Protein AF-A0A1X0P2R1-F1 (afdb_monomer_lite)

Structure (mmCIF, N/CA/C/O backbone):
data_AF-A0A1X0P2R1-F1
#
_entry.id   AF-A0A1X0P2R1-F1
#
loop_
_atom_site.group_PDB
_atom_site.id
_atom_site.type_symbol
_atom_site.label_atom_id
_atom_site.label_alt_id
_atom_site.label_comp_id
_atom_site.label_asym_id
_atom_site.label_entity_id
_atom_site.label_seq_id
_atom_site.pdbx_PDB_ins_code
_atom_site.Cartn_x
_atom_site.Cartn_y
_atom_site.Cartn_z
_atom_site.occupancy
_atom_site.B_iso_or_equiv
_atom_site.auth_seq_id
_atom_site.auth_comp_id
_atom_site.auth_asym_id
_atom_site.auth_atom_id
_atom_site.pdbx_PDB_model_num
ATOM 1 N N . MET A 1 1 ? -18.662 2.239 44.269 1.00 63.72 1 MET A N 1
ATOM 2 C CA . MET A 1 1 ? -18.697 2.186 42.790 1.00 63.72 1 MET A CA 1
ATOM 3 C C . MET A 1 1 ? -17.447 1.465 42.319 1.00 63.72 1 MET A C 1
ATOM 5 O O . MET A 1 1 ? -16.405 1.726 42.904 1.00 63.72 1 MET A O 1
ATOM 9 N N . SER A 1 2 ? -17.518 0.558 41.342 1.00 86.56 2 SER A N 1
ATOM 10 C CA . SER A 1 2 ? -16.300 -0.097 40.834 1.00 86.56 2 SER A CA 1
ATOM 11 C C . SER A 1 2 ? -15.618 0.774 39.772 1.00 86.56 2 SER A C 1
ATOM 13 O O . SER A 1 2 ? -16.285 1.281 38.868 1.00 86.56 2 SER A O 1
ATOM 15 N N . ASP A 1 3 ? -14.293 0.916 39.840 1.00 89.94 3 ASP A N 1
ATOM 16 C CA . ASP A 1 3 ? -13.511 1.697 38.862 1.00 89.94 3 ASP A CA 1
ATOM 17 C C . ASP A 1 3 ? -13.727 1.211 37.420 1.00 89.94 3 ASP A C 1
ATOM 19 O O . ASP A 1 3 ? -13.714 1.986 36.462 1.00 89.94 3 ASP A O 1
ATOM 23 N N . VAL A 1 4 ? -14.008 -0.085 37.266 1.00 92.25 4 VAL A N 1
ATOM 24 C CA . VAL A 1 4 ? -14.300 -0.725 35.981 1.00 92.25 4 VAL A CA 1
ATOM 25 C C . VAL A 1 4 ? -15.620 -0.221 35.381 1.00 92.25 4 VAL A C 1
ATOM 27 O O . VAL A 1 4 ? -15.675 0.053 34.179 1.00 92.25 4 VAL A O 1
ATOM 30 N N . GLN A 1 5 ? -16.673 -0.052 36.191 1.00 95.00 5 GLN A N 1
ATOM 31 C CA . GLN A 1 5 ? -17.955 0.501 35.728 1.00 95.00 5 GLN A CA 1
ATOM 32 C C . GLN A 1 5 ? -17.809 1.966 35.314 1.00 95.00 5 GLN A C 1
ATOM 34 O O . GLN A 1 5 ? -18.282 2.339 34.240 1.00 95.00 5 GLN A O 1
ATOM 39 N N . LEU A 1 6 ? -17.073 2.765 36.093 1.00 93.88 6 LEU A N 1
ATOM 40 C CA . LEU A 1 6 ? -16.811 4.168 35.766 1.00 93.88 6 LEU A CA 1
ATOM 41 C C . LEU A 1 6 ? -16.019 4.310 34.455 1.00 93.88 6 LEU A C 1
ATOM 43 O O . LEU A 1 6 ? -16.354 5.139 33.609 1.00 93.88 6 LEU A O 1
ATOM 47 N N . LEU A 1 7 ? -15.001 3.472 34.237 1.00 93.38 7 LEU A N 1
ATOM 48 C CA . LEU A 1 7 ? -14.242 3.444 32.981 1.00 93.38 7 LEU A CA 1
ATOM 49 C C . LEU A 1 7 ? -15.123 3.080 31.780 1.00 93.38 7 LEU A C 1
ATOM 51 O O . LEU A 1 7 ? -14.986 3.684 30.711 1.00 93.38 7 LEU A O 1
ATOM 55 N N . ARG A 1 8 ? -16.031 2.111 31.941 1.00 95.75 8 ARG A N 1
ATOM 56 C CA . ARG A 1 8 ? -16.977 1.716 30.888 1.00 95.75 8 ARG A CA 1
ATOM 57 C C . ARG A 1 8 ? -17.965 2.841 30.578 1.00 95.75 8 ARG A C 1
ATOM 59 O O . ARG A 1 8 ? -18.134 3.170 29.404 1.00 95.75 8 ARG A O 1
ATOM 66 N N . ALA A 1 9 ? -18.541 3.461 31.608 1.00 95.94 9 ALA A N 1
ATOM 67 C CA . ALA A 1 9 ? -19.430 4.613 31.476 1.00 95.94 9 ALA A CA 1
ATOM 68 C C . ALA A 1 9 ? -18.726 5.780 30.770 1.00 95.94 9 ALA A C 1
ATOM 70 O O . ALA A 1 9 ? -19.250 6.320 29.801 1.00 95.94 9 ALA A O 1
ATOM 71 N N . ARG A 1 10 ? -17.476 6.085 31.144 1.00 95.19 10 ARG A N 1
ATOM 72 C CA . ARG A 1 10 ? -16.669 7.141 30.512 1.00 95.19 10 ARG A CA 1
ATOM 73 C C . ARG A 1 10 ? -16.408 6.892 29.025 1.00 95.19 10 ARG A C 1
ATOM 75 O O . ARG A 1 10 ? -16.411 7.835 28.236 1.00 95.19 10 ARG A O 1
ATOM 82 N N . ARG A 1 11 ? -16.152 5.640 28.627 1.00 95.12 11 ARG A N 1
ATOM 83 C CA . ARG A 1 11 ? -15.975 5.280 27.207 1.00 95.12 11 ARG A CA 1
ATOM 84 C C . ARG A 1 11 ? -17.270 5.468 26.422 1.00 95.12 11 ARG A C 1
ATOM 86 O O . ARG A 1 11 ? -17.221 6.058 25.349 1.00 95.12 11 ARG A O 1
ATOM 93 N N . ARG A 1 12 ? -18.398 5.008 26.975 1.00 96.69 12 ARG A N 1
ATOM 94 C CA . ARG A 1 12 ? -19.728 5.151 26.362 1.00 96.69 12 ARG A CA 1
ATOM 95 C C . ARG A 1 12 ? -20.128 6.621 26.228 1.00 96.69 12 ARG A C 1
ATOM 97 O O . ARG A 1 12 ? -20.480 7.050 25.141 1.00 96.69 12 ARG A O 1
ATOM 104 N N . TYR A 1 13 ? -19.929 7.406 27.283 1.00 96.25 13 TYR A N 1
ATOM 105 C CA . TYR A 1 13 ? -20.188 8.845 27.297 1.00 96.25 13 TYR A CA 1
ATOM 106 C C . TYR A 1 13 ? -19.425 9.590 26.192 1.00 96.25 13 TYR A C 1
ATOM 108 O O . TYR A 1 13 ? -19.997 10.384 25.457 1.00 96.25 13 TYR A O 1
ATOM 116 N N . ARG A 1 14 ? -18.134 9.280 25.997 1.00 95.06 14 ARG A N 1
ATOM 117 C CA . ARG A 1 14 ? -17.338 9.871 24.906 1.00 95.06 14 ARG A CA 1
ATOM 118 C C . ARG A 1 14 ? -17.802 9.461 23.510 1.00 95.06 14 ARG A C 1
ATOM 120 O O . ARG A 1 14 ? -17.578 10.226 22.580 1.00 95.06 14 ARG A O 1
ATOM 127 N N . ALA A 1 15 ? -18.353 8.260 23.349 1.00 95.50 15 ALA A N 1
ATOM 128 C CA . ALA A 1 15 ? -18.896 7.822 22.068 1.00 95.50 15 ALA A CA 1
ATOM 129 C C . ALA A 1 15 ? -20.164 8.618 21.728 1.00 95.50 15 ALA A C 1
ATOM 131 O O . ALA A 1 15 ? -20.216 9.212 20.658 1.00 95.50 15 ALA A O 1
ATOM 132 N N . LEU A 1 16 ? -21.090 8.738 22.685 1.00 96.81 16 LEU A N 1
ATOM 133 C CA . LEU A 1 16 ? -22.318 9.525 22.529 1.00 96.81 16 LEU A CA 1
ATOM 134 C C . LEU A 1 16 ? -22.040 11.010 22.276 1.00 96.81 16 LEU A C 1
ATOM 136 O O . LEU A 1 16 ? -22.702 11.618 21.451 1.00 96.81 16 LEU A O 1
ATOM 140 N N . LEU A 1 17 ? -21.028 11.598 22.928 1.00 95.69 17 LEU A N 1
ATOM 141 C CA . LEU A 1 17 ? -20.642 12.988 22.650 1.00 95.69 17 LEU A CA 1
ATOM 142 C C . LEU A 1 17 ? -20.169 13.196 21.204 1.00 95.69 17 LEU A C 1
ATOM 144 O O . LEU A 1 17 ? -20.419 14.246 20.627 1.00 95.69 17 LEU A O 1
ATOM 148 N N . ARG A 1 18 ? -19.469 12.218 20.612 1.00 94.88 18 ARG A N 1
ATOM 149 C CA . ARG A 1 18 ? -19.053 12.313 19.203 1.00 94.88 18 ARG A CA 1
ATOM 150 C C . ARG A 1 18 ? -20.248 12.195 18.274 1.00 94.88 18 ARG A C 1
ATOM 152 O O . ARG A 1 18 ? -20.351 12.979 17.346 1.00 94.88 18 ARG A O 1
ATOM 159 N N . GLU A 1 19 ? -21.139 11.255 18.559 1.00 96.06 19 GLU A N 1
ATOM 160 C CA . GLU A 1 19 ? -22.374 11.066 17.802 1.00 96.06 19 GLU A CA 1
ATOM 161 C C . GLU A 1 19 ? -23.265 12.314 17.856 1.00 96.06 19 GLU A C 1
ATOM 163 O O . GLU A 1 19 ? -23.718 12.785 16.818 1.00 96.06 19 GLU A O 1
ATOM 168 N N . ALA A 1 20 ? -23.424 12.917 19.037 1.00 95.44 20 ALA A N 1
ATOM 169 C CA . ALA A 1 20 ? -24.143 14.176 19.207 1.00 95.44 20 ALA A CA 1
ATOM 170 C C . ALA A 1 20 ? -23.524 15.312 18.372 1.00 95.44 20 ALA A C 1
ATOM 172 O O . ALA A 1 20 ? -24.248 16.009 17.665 1.00 95.44 20 ALA A O 1
ATOM 173 N N . ASN A 1 21 ? -22.193 15.458 18.389 1.00 94.44 21 ASN A N 1
ATOM 174 C CA . ASN A 1 21 ? -21.502 16.462 17.573 1.00 94.44 21 ASN A CA 1
ATOM 175 C C . ASN A 1 21 ? -21.665 16.194 16.063 1.00 94.44 21 ASN A C 1
ATOM 177 O O . ASN A 1 21 ? -21.895 17.123 15.296 1.00 94.44 21 ASN A O 1
ATOM 181 N N . GLU A 1 22 ? -21.574 14.935 15.622 1.00 94.81 22 GLU A N 1
ATOM 182 C CA . GLU A 1 22 ? -21.775 14.560 14.214 1.00 94.81 22 GLU A CA 1
ATOM 183 C C . GLU A 1 22 ? -23.211 14.837 13.738 1.00 94.81 22 GLU A C 1
ATOM 185 O O . GLU A 1 22 ? -23.422 15.216 12.583 1.00 94.81 22 GLU A O 1
ATOM 190 N N . LEU A 1 23 ? -24.204 14.650 14.612 1.00 95.50 23 LEU A N 1
ATOM 191 C CA . LEU A 1 23 ? -25.600 14.994 14.338 1.00 95.50 23 LEU A CA 1
ATOM 192 C C . LEU A 1 23 ? -25.792 16.511 14.260 1.00 95.50 23 LEU A C 1
ATOM 194 O O . LEU A 1 23 ? -26.424 16.992 13.316 1.00 95.50 23 LEU A O 1
ATOM 198 N N . GLU A 1 24 ? -25.187 17.263 15.182 1.00 95.44 24 GLU A N 1
ATOM 199 C CA . GLU A 1 24 ? -25.228 18.727 15.192 1.00 95.44 24 GLU A CA 1
ATOM 200 C C . GLU A 1 24 ? -24.615 19.323 13.914 1.00 95.44 24 GLU A C 1
ATOM 202 O O . GLU A 1 24 ? -25.231 20.185 13.284 1.00 95.44 24 GLU A O 1
ATOM 207 N N . GLU A 1 25 ? -23.472 18.804 13.451 1.00 93.88 25 GLU A N 1
ATOM 208 C CA . GLU A 1 25 ? -22.854 19.202 12.173 1.00 93.88 25 GLU A CA 1
ATOM 209 C C . GLU A 1 25 ? -23.768 18.948 10.962 1.00 93.88 25 GLU A C 1
ATOM 211 O O . GLU A 1 25 ? -23.702 19.663 9.958 1.00 93.88 25 GLU A O 1
ATOM 216 N N . ARG A 1 26 ? -24.654 17.950 11.050 1.00 95.88 26 ARG A N 1
ATOM 217 C CA . ARG A 1 26 ? -25.663 17.641 10.022 1.00 95.88 26 ARG A CA 1
ATOM 218 C C . ARG A 1 26 ? -26.962 18.429 10.195 1.00 95.88 26 ARG A C 1
ATOM 220 O O . ARG A 1 26 ? -27.875 18.258 9.386 1.00 95.88 26 ARG A O 1
ATOM 227 N N . GLY A 1 27 ? -27.074 19.261 11.232 1.00 95.56 27 GLY A N 1
ATOM 228 C CA . GLY A 1 27 ? -28.311 19.956 11.593 1.00 95.56 27 GLY A CA 1
ATOM 229 C C . GLY A 1 27 ? -29.426 19.009 12.047 1.00 95.56 27 GLY A C 1
ATOM 230 O O . GLY A 1 27 ? -30.604 19.357 11.964 1.00 95.56 27 GLY A O 1
ATOM 231 N N . GLN A 1 28 ? -29.069 17.800 12.477 1.00 96.50 28 GLN A N 1
ATOM 232 C CA . GLN A 1 28 ? -29.988 16.810 13.021 1.00 96.50 28 GLN A CA 1
ATOM 233 C C . GLN A 1 28 ? -29.846 16.769 14.539 1.00 96.50 28 GLN A C 1
ATOM 235 O O . GLN A 1 28 ? -28.785 17.038 15.094 1.00 96.50 28 GLN A O 1
ATOM 240 N N . LYS A 1 29 ? -30.933 16.423 15.222 1.00 94.81 29 LYS A N 1
ATOM 241 C CA . LYS A 1 29 ? -30.928 16.215 16.664 1.00 94.81 29 LYS A CA 1
ATOM 242 C C . LYS A 1 29 ? -31.611 14.892 16.962 1.00 94.81 29 LYS A C 1
ATOM 244 O O . LYS A 1 29 ? -32.719 14.664 16.482 1.00 94.81 29 LYS A O 1
ATOM 249 N N . ASP A 1 30 ? -30.940 14.039 17.725 1.00 96.44 30 ASP A N 1
ATOM 250 C CA . ASP A 1 30 ? -31.481 12.762 18.176 1.00 96.44 30 ASP A CA 1
ATOM 251 C C . ASP A 1 30 ? -31.732 12.826 19.685 1.00 96.44 30 ASP A C 1
ATOM 253 O O . ASP A 1 30 ? -30.804 12.898 20.492 1.00 96.44 30 ASP A O 1
ATOM 257 N N . GLU A 1 31 ? -33.009 12.811 20.064 1.00 96.25 31 GLU A N 1
ATOM 258 C CA . GLU A 1 31 ? -33.431 12.857 21.466 1.00 96.25 31 GLU A CA 1
ATOM 259 C C . GLU A 1 31 ? -32.960 11.629 22.256 1.00 96.25 31 GLU A C 1
ATOM 261 O O . GLU A 1 31 ? -32.781 11.707 23.471 1.00 96.25 31 GLU A O 1
ATOM 266 N N . THR A 1 32 ? -32.724 10.495 21.591 1.00 96.75 32 THR A N 1
ATOM 267 C CA . THR A 1 32 ? -32.287 9.270 22.272 1.00 96.75 32 THR A CA 1
ATOM 268 C C . THR A 1 32 ? -30.856 9.388 22.794 1.00 96.75 32 THR A C 1
ATOM 270 O O . THR A 1 32 ? -30.577 8.974 23.923 1.00 96.75 32 THR A O 1
ATOM 273 N N . VAL A 1 33 ? -29.974 10.026 22.019 1.00 96.88 33 VAL A N 1
ATOM 274 C CA . VAL A 1 33 ? -28.580 10.304 22.396 1.00 96.88 33 VAL A CA 1
ATOM 275 C C . VAL A 1 33 ? -28.534 11.276 23.574 1.00 96.88 33 VAL A C 1
ATOM 277 O O . VAL A 1 33 ? -27.804 11.041 24.542 1.00 96.88 33 VAL A O 1
ATOM 280 N N . ASP A 1 34 ? -29.361 12.323 23.535 1.00 96.38 34 ASP A N 1
ATOM 281 C CA . ASP A 1 34 ? -29.465 13.314 24.610 1.00 96.38 34 ASP A CA 1
ATOM 282 C C . ASP A 1 34 ? -29.949 12.688 25.928 1.00 96.38 34 ASP A C 1
ATOM 284 O O . ASP A 1 34 ? -29.334 12.901 26.978 1.00 96.38 34 ASP A O 1
ATOM 288 N N . LEU A 1 35 ? -31.003 11.864 25.879 1.00 97.69 35 LEU A N 1
ATOM 289 C CA . LEU A 1 35 ? -31.526 11.162 27.057 1.00 97.69 35 LEU A CA 1
ATOM 290 C C . LEU A 1 35 ? -30.501 10.186 27.644 1.00 97.69 35 LEU A C 1
ATOM 292 O O . LEU A 1 35 ? -30.402 10.033 28.865 1.00 97.69 35 LEU A O 1
ATOM 296 N N . GLU A 1 36 ? -29.726 9.509 26.797 1.00 97.25 36 GLU A N 1
ATOM 297 C CA . GLU A 1 36 ? -28.701 8.580 27.264 1.00 97.25 36 GLU A CA 1
ATOM 298 C C . GLU A 1 36 ? -27.508 9.307 27.906 1.00 97.25 36 GLU A C 1
ATOM 300 O O . GLU A 1 36 ? -26.995 8.856 28.939 1.00 97.25 36 GLU A O 1
ATOM 305 N N . LEU A 1 37 ? -27.101 10.451 27.348 1.00 97.06 37 LEU A N 1
ATOM 306 C CA . LEU A 1 37 ? -26.100 11.333 27.952 1.00 97.06 37 LEU A CA 1
ATOM 307 C C . LEU A 1 37 ? -26.564 11.839 29.321 1.00 97.06 37 LEU A C 1
ATOM 309 O O . LEU A 1 37 ? -25.806 11.735 30.288 1.00 97.06 37 LEU A O 1
ATOM 313 N N . GLU A 1 38 ? -27.805 12.317 29.428 1.00 97.25 38 GLU A N 1
ATOM 314 C CA . GLU A 1 38 ? -28.380 12.783 30.695 1.00 97.25 38 GLU A CA 1
ATOM 315 C C . GLU A 1 38 ? -28.437 11.655 31.733 1.00 97.25 38 GLU A C 1
ATOM 317 O O . GLU A 1 38 ? -27.998 11.827 32.873 1.00 97.25 38 GLU A O 1
ATOM 322 N N . LYS A 1 39 ? -28.872 10.457 31.327 1.00 97.69 39 LYS A N 1
ATOM 323 C CA . LYS A 1 39 ? -28.885 9.276 32.197 1.00 97.69 39 LYS A CA 1
ATOM 324 C C . LYS A 1 39 ? -27.492 8.950 32.741 1.00 97.69 39 LYS A C 1
ATOM 326 O O . LYS A 1 39 ? -27.352 8.672 33.934 1.00 97.69 39 LYS A O 1
ATOM 331 N N . LEU A 1 40 ? -26.463 8.990 31.891 1.00 96.62 40 LEU A N 1
ATOM 332 C CA . LEU A 1 40 ? -25.079 8.750 32.308 1.00 96.62 40 LEU A CA 1
ATOM 333 C C . LEU A 1 40 ? -24.549 9.851 33.234 1.00 96.62 40 LEU A C 1
ATOM 335 O O . LEU A 1 40 ? -23.785 9.541 34.145 1.00 96.62 40 LEU A O 1
ATOM 339 N N . GLU A 1 41 ? -24.950 11.107 33.043 1.00 96.19 41 GLU A N 1
ATOM 340 C CA . GLU A 1 41 ? -24.584 12.216 33.935 1.00 96.19 41 GLU A CA 1
ATOM 341 C C . GLU A 1 41 ? -25.257 12.102 35.310 1.00 96.19 41 GLU A C 1
ATOM 343 O O . GLU A 1 41 ? -24.622 12.391 36.327 1.00 96.19 41 GLU A O 1
ATOM 348 N N . CYS A 1 42 ? -26.510 11.639 35.363 1.00 96.69 42 CYS A N 1
ATOM 349 C CA . CYS A 1 42 ? -27.209 11.354 36.616 1.00 96.69 42 CYS A CA 1
ATOM 350 C C . CYS A 1 42 ? -26.579 10.177 37.372 1.00 96.69 42 CYS A C 1
ATOM 352 O O . CYS A 1 42 ? -26.419 10.244 38.591 1.00 96.69 42 CYS A O 1
ATOM 354 N N . GLU A 1 43 ? -26.218 9.103 36.663 1.00 96.50 43 GLU A N 1
ATOM 355 C CA . GLU A 1 43 ? -25.615 7.911 37.272 1.00 96.50 43 GLU A CA 1
ATOM 356 C C . GLU A 1 43 ? -24.144 8.147 37.665 1.00 96.50 43 GLU A C 1
ATOM 358 O O . GLU A 1 43 ? -23.680 7.624 38.680 1.00 96.50 43 GLU A O 1
ATOM 363 N N . TYR A 1 44 ? -23.413 8.973 36.907 1.00 95.69 44 TYR A N 1
ATOM 364 C CA . TYR A 1 44 ? -21.995 9.277 37.123 1.00 95.69 44 TYR A CA 1
ATOM 365 C C . TYR A 1 44 ? -21.731 10.797 37.072 1.00 95.69 44 TYR A C 1
ATOM 367 O O . TYR A 1 44 ? -21.236 11.305 36.061 1.00 95.69 44 TYR A O 1
ATOM 375 N N . PRO A 1 45 ? -21.940 11.536 38.181 1.00 92.88 45 PRO A N 1
ATOM 376 C CA . PRO A 1 45 ? -21.809 13.000 38.215 1.00 92.88 45 PRO A CA 1
ATOM 377 C C . PRO A 1 45 ? -20.435 13.533 37.782 1.00 92.88 45 PRO A C 1
ATOM 379 O O . PRO A 1 45 ? -20.333 14.618 37.215 1.00 92.88 45 PRO A O 1
ATOM 382 N N . VAL A 1 46 ? -19.375 12.741 37.985 1.00 93.38 46 VAL A N 1
ATOM 383 C CA . VAL A 1 46 ? -17.990 13.057 37.584 1.00 93.38 46 VAL A CA 1
ATOM 384 C C . VAL A 1 46 ? -17.849 13.230 36.061 1.00 93.38 46 VAL A C 1
ATOM 386 O O . VAL A 1 46 ? -16.921 13.879 35.588 1.00 93.38 46 VAL A O 1
ATOM 389 N N . LEU A 1 47 ? -18.765 12.672 35.259 1.00 91.75 47 LEU A N 1
ATOM 390 C CA . LEU A 1 47 ? -18.734 12.821 33.800 1.00 91.75 47 LEU A CA 1
ATOM 391 C C . LEU A 1 47 ? -19.120 14.233 33.340 1.00 91.75 47 LEU A C 1
ATOM 393 O O . LEU A 1 47 ? -18.664 14.661 32.281 1.00 91.75 47 LEU A O 1
ATOM 397 N N . LYS A 1 48 ? -19.881 14.979 34.149 1.00 89.56 48 LYS A N 1
ATOM 398 C CA . LYS A 1 48 ? -20.370 16.324 33.809 1.00 89.56 48 LYS A CA 1
ATOM 399 C C . LYS A 1 48 ? -19.237 17.343 33.649 1.00 89.56 48 LYS A C 1
ATOM 401 O O . LYS A 1 48 ? -19.332 18.252 32.832 1.00 89.56 48 LYS A O 1
ATOM 406 N N . GLU A 1 49 ? -18.125 17.142 34.359 1.00 84.69 49 GLU A N 1
ATOM 407 C CA . GLU A 1 49 ? -16.912 17.966 34.245 1.00 84.69 49 GLU A CA 1
ATOM 408 C C . GLU A 1 49 ? -16.241 17.847 32.865 1.00 84.69 49 GLU A C 1
ATOM 410 O O . GLU A 1 49 ? -15.542 18.758 32.428 1.00 84.69 49 GLU A O 1
ATOM 415 N N . ILE A 1 50 ? -16.472 16.741 32.147 1.00 78.88 50 ILE A N 1
ATOM 416 C CA . ILE A 1 50 ? -15.871 16.474 30.831 1.00 78.88 50 ILE A CA 1
ATOM 417 C C . ILE A 1 50 ? -16.604 17.238 29.716 1.00 78.88 50 ILE A C 1
ATOM 419 O O . ILE A 1 50 ? -16.012 17.493 28.672 1.00 78.88 50 ILE A O 1
ATOM 423 N N . ARG A 1 51 ? -17.867 17.629 29.938 1.00 73.62 51 ARG A N 1
ATOM 424 C CA . ARG A 1 51 ? -18.704 18.369 28.976 1.00 73.62 51 ARG A CA 1
ATOM 425 C C . ARG A 1 51 ? -18.342 19.854 28.864 1.00 73.62 51 ARG A C 1
ATOM 427 O O . ARG A 1 51 ? -18.917 20.564 28.046 1.00 73.62 51 ARG A O 1
ATOM 434 N N . GLY A 1 52 ? -17.410 20.338 29.689 1.00 68.00 52 GLY A N 1
ATOM 435 C CA . GLY A 1 52 ? -16.918 21.709 29.595 1.00 68.00 52 GLY A CA 1
ATOM 436 C C . GLY A 1 52 ? -16.364 22.011 28.197 1.00 68.00 52 GLY A C 1
ATOM 437 O O . GLY A 1 52 ? -15.888 21.090 27.526 1.00 68.00 52 GLY A O 1
ATOM 438 N N . PRO A 1 53 ? -16.411 23.282 27.747 1.00 53.34 53 PRO A N 1
ATOM 439 C CA . PRO A 1 53 ? -15.848 23.670 26.463 1.00 53.34 53 PRO A CA 1
ATOM 440 C C . PRO A 1 53 ? -14.416 23.159 26.426 1.00 53.34 53 PRO A C 1
ATOM 442 O O . PRO A 1 53 ? -13.608 23.508 27.293 1.00 53.34 53 PRO A O 1
ATOM 445 N N . VAL A 1 54 ? -14.132 22.282 25.463 1.00 50.78 54 VAL A N 1
ATOM 446 C CA . VAL A 1 54 ? -12.786 21.798 25.189 1.00 50.78 54 VAL A CA 1
ATOM 447 C C . VAL A 1 54 ? -12.002 23.027 24.749 1.00 50.78 54 VAL A C 1
ATOM 449 O O . VAL A 1 54 ? -11.904 23.331 23.567 1.00 50.78 54 VAL A O 1
ATOM 452 N N . LYS A 1 55 ? -11.473 23.788 25.716 1.00 43.06 55 LYS A N 1
ATOM 453 C CA . LYS A 1 55 ? -10.321 24.639 25.467 1.00 43.06 55 LYS A CA 1
ATOM 454 C C . LYS A 1 55 ? -9.320 23.695 24.837 1.00 43.06 55 LYS A C 1
ATOM 456 O O . LYS A 1 55 ? -8.966 22.696 25.463 1.00 43.06 55 LYS A O 1
ATOM 461 N N . GLU A 1 56 ? -8.959 23.967 23.591 1.00 43.19 56 GLU A N 1
ATOM 462 C CA . GLU A 1 56 ? -7.869 23.313 22.889 1.00 43.19 56 GLU A CA 1
ATOM 463 C C . GLU A 1 56 ? -6.629 23.370 23.782 1.00 43.19 56 GLU A C 1
ATOM 465 O O . GLU A 1 56 ? -5.837 24.311 23.752 1.00 43.19 56 GLU A O 1
ATOM 470 N N . ILE A 1 57 ? -6.456 22.358 24.627 1.00 44.41 57 ILE A N 1
ATOM 471 C CA . ILE A 1 57 ? -5.179 22.081 25.251 1.00 44.41 57 ILE A CA 1
ATOM 472 C C . ILE A 1 57 ? -4.403 21.389 24.145 1.00 44.41 57 ILE A C 1
ATOM 474 O O . ILE A 1 57 ? -4.399 20.164 24.009 1.00 44.41 57 ILE A O 1
ATOM 478 N N . SER A 1 58 ? -3.812 22.243 23.307 1.00 42.59 58 SER A N 1
ATOM 479 C CA . SER A 1 58 ? -2.510 22.026 22.701 1.00 42.59 58 SER A CA 1
ATOM 480 C C . SER A 1 58 ? -1.743 20.996 23.524 1.00 42.59 58 SER A C 1
ATOM 482 O O . SER A 1 58 ? -1.470 21.190 24.710 1.00 42.59 58 SER A O 1
ATOM 484 N N . SER A 1 59 ? -1.476 19.865 22.882 1.00 43.59 59 SER A N 1
ATOM 485 C CA . SER A 1 59 ? -0.596 18.814 23.358 1.00 43.59 59 SER A CA 1
ATOM 486 C C . SER A 1 59 ? 0.744 19.418 23.786 1.00 43.59 59 SER A C 1
ATOM 488 O O . SER A 1 59 ? 1.667 19.535 22.982 1.00 43.59 59 SER A O 1
ATOM 490 N N . MET A 1 60 ? 0.875 19.745 25.068 1.00 41.38 60 MET A N 1
ATOM 491 C CA . MET A 1 60 ? 2.159 19.978 25.706 1.00 41.38 60 MET A CA 1
ATOM 492 C C . MET A 1 60 ? 2.261 19.012 26.875 1.00 41.38 60 MET A C 1
ATOM 494 O O . MET A 1 60 ? 1.566 19.125 27.884 1.00 41.38 60 MET A O 1
ATOM 498 N N . GLY A 1 61 ? 3.089 17.987 26.673 1.00 49.59 61 GLY A N 1
ATOM 499 C CA . GLY A 1 61 ? 3.466 17.063 27.724 1.00 49.59 61 GLY A CA 1
ATOM 500 C C . GLY A 1 61 ? 4.055 17.824 28.905 1.00 49.59 61 GLY A C 1
ATOM 501 O O . GLY A 1 61 ? 4.758 18.818 28.737 1.00 49.59 61 GLY A O 1
ATOM 502 N N . SER A 1 62 ? 3.789 17.340 30.109 1.00 40.16 62 SER A N 1
ATOM 503 C CA . SER A 1 62 ? 4.553 17.768 31.268 1.00 40.16 62 SER A CA 1
ATOM 504 C C . SER A 1 62 ? 4.574 16.657 32.301 1.00 40.16 62 SER A C 1
ATOM 506 O O . SER A 1 62 ? 3.575 16.332 32.941 1.00 40.16 62 SER A O 1
ATOM 508 N N . ASN A 1 63 ? 5.751 16.051 32.407 1.00 43.91 63 ASN A N 1
ATOM 509 C CA . ASN A 1 63 ? 6.182 15.348 33.596 1.00 43.91 63 ASN A CA 1
ATOM 510 C C . ASN A 1 63 ? 6.397 16.387 34.706 1.00 43.91 63 ASN A C 1
ATOM 512 O O . ASN A 1 63 ? 7.025 17.410 34.463 1.00 43.91 63 ASN A O 1
ATOM 516 N N . ASN A 1 64 ? 5.912 16.067 35.908 1.00 43.38 64 ASN A N 1
ATOM 517 C CA . ASN A 1 64 ? 6.424 16.462 37.224 1.00 43.38 64 ASN A CA 1
ATOM 518 C C . ASN A 1 64 ? 7.270 17.745 37.313 1.00 43.38 64 ASN A C 1
ATOM 520 O O . ASN A 1 64 ? 8.445 17.704 36.967 1.00 43.38 64 ASN A O 1
ATOM 524 N N . THR A 1 65 ? 6.791 18.773 38.021 1.00 36.47 65 THR A N 1
ATOM 525 C CA . THR A 1 65 ? 7.367 19.177 39.326 1.00 36.47 65 THR A CA 1
ATOM 526 C C . THR A 1 65 ? 6.527 20.255 40.019 1.00 36.47 65 THR A C 1
ATOM 528 O O . THR A 1 65 ? 5.979 21.151 39.391 1.00 36.47 65 THR A O 1
ATOM 531 N N . LYS A 1 66 ? 6.440 20.132 41.348 1.00 45.31 66 LYS A N 1
ATOM 532 C CA . LYS A 1 66 ? 5.982 21.151 42.300 1.00 45.31 66 LYS A CA 1
ATOM 533 C C . LYS A 1 66 ? 6.840 22.416 42.201 1.00 45.31 66 LYS A C 1
ATOM 535 O O . LYS A 1 66 ? 8.055 22.271 42.257 1.00 45.31 66 LYS A O 1
ATOM 540 N N . THR A 1 67 ? 6.208 23.586 42.298 1.00 36.59 67 THR A N 1
ATOM 541 C CA . THR A 1 67 ? 6.603 24.646 43.247 1.00 36.59 67 THR A CA 1
ATOM 542 C C . THR A 1 67 ? 5.512 25.707 43.385 1.00 36.59 67 THR A C 1
ATOM 544 O O . THR A 1 67 ? 4.849 26.091 42.427 1.00 36.59 67 THR A O 1
ATOM 547 N N . GLU A 1 68 ? 5.328 26.144 44.628 1.00 44.09 68 GLU A N 1
ATOM 548 C CA . GLU A 1 68 ? 4.496 27.260 45.071 1.00 44.09 68 GLU A CA 1
ATOM 549 C C . GLU A 1 68 ? 5.064 28.621 44.621 1.00 44.09 68 GLU A C 1
ATOM 551 O O . GLU A 1 68 ? 6.281 28.774 44.513 1.00 44.09 68 GLU A O 1
ATOM 556 N N . THR A 1 69 ? 4.191 29.641 44.565 1.00 34.91 69 THR A N 1
ATOM 557 C CA . THR A 1 69 ? 4.312 30.953 45.263 1.00 34.91 69 THR A CA 1
ATOM 558 C C . THR A 1 69 ? 4.017 32.196 44.392 1.00 34.91 69 THR A C 1
ATOM 560 O O . THR A 1 69 ? 4.729 32.488 43.443 1.00 34.91 69 THR A O 1
ATOM 563 N N . LYS A 1 70 ? 3.014 32.962 44.866 1.00 42.12 70 LYS A N 1
ATOM 564 C CA . LYS A 1 70 ? 2.749 34.425 44.801 1.00 42.12 70 LYS A CA 1
ATOM 565 C C . LYS A 1 70 ? 2.438 35.184 43.492 1.00 42.12 70 LYS A C 1
ATOM 567 O O . LYS A 1 70 ? 3.293 35.426 42.660 1.00 42.12 70 LYS A O 1
ATOM 572 N N . GLU A 1 71 ? 1.211 35.725 43.511 1.00 39.75 71 GLU A N 1
ATOM 573 C CA . GLU A 1 71 ? 0.822 37.157 43.563 1.00 39.75 71 GLU A CA 1
ATOM 574 C C . GLU A 1 71 ? 1.234 38.174 42.468 1.00 39.75 71 GLU A C 1
ATOM 576 O O . GLU A 1 71 ? 2.405 38.495 42.301 1.00 39.75 71 GLU A O 1
ATOM 581 N N . LYS A 1 72 ? 0.170 38.842 41.972 1.00 40.34 72 LYS A N 1
ATOM 582 C CA . LYS A 1 72 ? -0.036 40.280 41.658 1.00 40.34 72 LYS A CA 1
ATOM 583 C C . LYS A 1 72 ? -0.114 40.751 40.195 1.00 40.34 72 LYS A C 1
ATOM 585 O O . LYS A 1 72 ? 0.789 40.536 39.404 1.00 40.34 72 LYS A O 1
ATOM 590 N N . GLN A 1 73 ? -1.145 41.602 40.012 1.00 36.84 73 GLN A N 1
ATOM 591 C CA . GLN A 1 73 ? -1.254 42.780 39.123 1.00 36.84 73 GLN A CA 1
ATOM 592 C C . GLN A 1 73 ? -1.447 42.510 37.620 1.00 36.84 73 GLN A C 1
ATOM 594 O O . GLN A 1 73 ? -0.811 41.624 37.082 1.00 36.84 73 GLN A O 1
ATOM 599 N N . SER A 1 74 ? -2.186 43.276 36.811 1.00 33.62 74 SER A N 1
ATOM 600 C CA . SER A 1 74 ? -3.263 44.288 36.882 1.00 33.62 74 SER A CA 1
ATOM 601 C C . SER A 1 74 ? -3.357 44.846 35.451 1.00 33.62 74 SER A C 1
ATOM 603 O O . SER A 1 74 ? -2.303 45.148 34.901 1.00 33.62 74 SER A O 1
ATOM 605 N N . CYS A 1 75 ? -4.577 45.077 34.938 1.00 31.02 75 CYS A N 1
ATOM 606 C CA . CYS A 1 75 ? -4.929 45.847 33.720 1.00 31.02 75 CYS A CA 1
ATOM 607 C C . CYS A 1 75 ? -4.366 45.282 32.389 1.00 31.02 75 CYS A C 1
ATOM 609 O O . CYS A 1 75 ? -3.389 44.555 32.379 1.00 31.02 75 CYS A O 1
ATOM 611 N N . GLU A 1 76 ? -4.934 45.489 31.207 1.00 38.69 76 GLU A N 1
ATOM 612 C CA . GLU A 1 76 ? -5.762 46.578 30.704 1.00 38.69 76 GLU A CA 1
ATOM 613 C C . GLU A 1 76 ? -6.529 46.101 29.452 1.00 38.69 76 GLU A C 1
ATOM 615 O O . GLU A 1 76 ? -6.252 45.049 28.877 1.00 38.69 76 GLU A O 1
ATOM 620 N N . ASP A 1 77 ? -7.514 46.905 29.089 1.00 39.47 77 ASP A N 1
ATOM 621 C CA . ASP A 1 77 ? -8.613 46.737 28.148 1.00 39.47 77 ASP A CA 1
ATOM 622 C C . ASP A 1 77 ? -8.236 47.302 26.763 1.00 39.47 77 ASP A C 1
ATOM 624 O O . ASP A 1 77 ? -7.845 48.464 26.711 1.00 39.47 77 ASP A O 1
ATOM 628 N N . VAL A 1 78 ? -8.349 46.541 25.655 1.00 45.34 78 VAL A N 1
ATOM 629 C CA . VAL A 1 7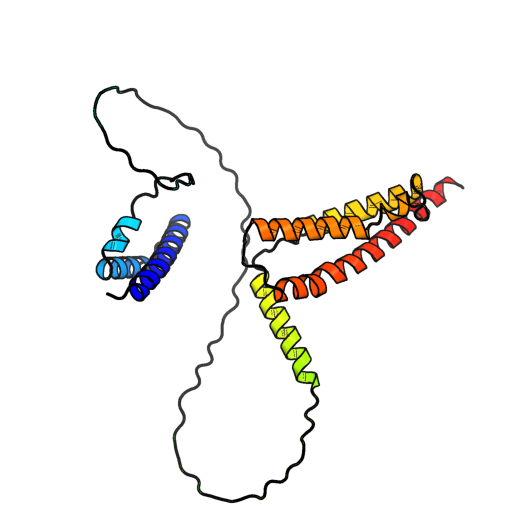8 ? -8.408 47.096 24.278 1.00 45.34 78 VAL A CA 1
ATOM 630 C C . VAL A 1 78 ? -9.219 46.200 23.319 1.00 45.34 78 VAL A C 1
ATOM 632 O O . VAL A 1 78 ? -8.999 44.997 23.191 1.00 45.34 78 VAL A O 1
ATOM 635 N N . SER A 1 79 ? -10.130 46.873 22.621 1.00 39.66 79 SER A N 1
ATOM 636 C CA . SER A 1 79 ? -11.172 46.496 21.658 1.00 39.66 79 SER A CA 1
ATOM 637 C C . SER A 1 79 ? -10.794 45.726 20.366 1.00 39.66 79 SER A C 1
ATOM 639 O O . SER A 1 79 ? -9.666 45.765 19.886 1.00 39.66 79 SER A O 1
ATOM 641 N N . HIS A 1 80 ? -11.842 45.107 19.786 1.00 39.56 80 HIS A N 1
ATOM 642 C CA . HIS A 1 80 ? -12.062 44.444 18.467 1.00 39.56 80 HIS A CA 1
ATOM 643 C C . HIS A 1 80 ? -11.697 45.289 17.195 1.00 39.56 80 HIS A C 1
ATOM 645 O O . HIS A 1 80 ? -11.251 46.415 17.409 1.00 39.56 80 HIS A O 1
ATOM 651 N N . PRO A 1 81 ? -11.985 44.924 15.894 1.00 59.22 81 PRO A N 1
ATOM 652 C CA . PRO A 1 81 ? -12.696 43.758 15.283 1.00 59.22 81 PRO A CA 1
ATOM 653 C C . PRO A 1 81 ? -12.168 43.229 13.887 1.00 59.22 81 PRO A C 1
ATOM 655 O O . PRO A 1 81 ? -11.205 43.742 13.334 1.00 59.22 81 PRO A O 1
ATOM 658 N N . ILE A 1 82 ? -12.927 42.280 13.281 1.00 39.31 82 ILE A N 1
ATOM 659 C CA . ILE A 1 82 ? -13.232 42.050 11.825 1.00 39.31 82 ILE A CA 1
ATOM 660 C C . ILE A 1 82 ? -12.637 40.825 11.064 1.00 39.31 82 ILE A C 1
ATOM 662 O O . ILE A 1 82 ? -11.439 40.699 10.858 1.00 39.31 82 ILE A O 1
ATOM 666 N N . LEU A 1 83 ? -13.593 40.001 10.579 1.00 38.28 83 LEU A N 1
ATOM 667 C CA . LEU A 1 83 ? -13.718 39.104 9.400 1.00 38.28 83 LEU A CA 1
ATOM 668 C C . LEU A 1 83 ? -12.507 38.795 8.490 1.00 38.28 83 LEU A C 1
ATOM 670 O O . LEU A 1 83 ? -11.924 39.716 7.932 1.00 38.28 83 LEU A O 1
ATOM 674 N N . THR A 1 84 ? -12.360 37.523 8.061 1.00 34.00 84 THR A N 1
ATOM 675 C CA . THR A 1 84 ? -12.723 37.093 6.679 1.00 34.00 84 THR A CA 1
ATOM 676 C C . THR A 1 84 ? -12.727 35.569 6.436 1.00 34.00 84 THR A C 1
ATOM 678 O O . THR A 1 84 ? -11.919 34.806 6.950 1.00 34.00 84 THR A O 1
ATOM 681 N N . THR A 1 85 ? -13.696 35.197 5.600 1.00 37.53 85 THR A N 1
ATOM 682 C CA . THR A 1 85 ? -14.005 33.981 4.824 1.00 37.53 85 THR A CA 1
ATOM 683 C C . THR A 1 85 ? -12.856 33.137 4.258 1.00 37.53 85 THR A C 1
ATOM 685 O O . THR A 1 85 ? -11.896 33.670 3.710 1.00 37.53 85 THR A O 1
ATOM 688 N N . GLY A 1 86 ? -13.079 31.816 4.199 1.00 31.97 86 GLY A N 1
ATOM 689 C CA . GLY A 1 86 ? -12.308 30.883 3.372 1.00 31.97 86 GLY A CA 1
ATOM 690 C C . GLY A 1 86 ? -12.955 29.497 3.272 1.00 31.97 86 GLY A C 1
ATOM 691 O O . GLY A 1 86 ? -12.515 28.562 3.930 1.00 31.97 86 GLY A O 1
ATOM 692 N N . ASN A 1 87 ? -14.005 29.369 2.454 1.00 40.56 87 ASN A N 1
ATOM 693 C CA . ASN A 1 87 ? -14.629 28.091 2.098 1.00 40.56 87 ASN A CA 1
ATOM 694 C C . ASN A 1 87 ? -13.733 27.311 1.121 1.00 40.56 87 ASN A C 1
ATOM 696 O O . ASN A 1 87 ? -13.350 27.850 0.083 1.00 40.56 87 ASN A O 1
ATOM 700 N N . SER A 1 88 ? -13.492 26.025 1.388 1.00 39.94 88 SER A N 1
ATOM 701 C CA . SER A 1 88 ? -13.038 25.066 0.373 1.00 39.94 88 SER A CA 1
ATOM 702 C C . SER A 1 88 ? -13.677 23.690 0.625 1.00 39.94 88 SER A C 1
ATOM 704 O O . SER A 1 88 ? -13.491 23.138 1.711 1.00 39.94 88 SER A O 1
ATOM 706 N N . PRO A 1 89 ? -14.466 23.140 -0.319 1.00 52.03 89 PRO A N 1
ATOM 707 C CA . PRO A 1 89 ? -15.159 21.869 -0.140 1.00 52.03 89 PRO A CA 1
ATOM 708 C C . PRO A 1 89 ? -14.278 20.681 -0.561 1.00 52.03 89 PRO A C 1
ATOM 710 O O . PRO A 1 89 ? -13.824 20.594 -1.701 1.00 52.03 89 PRO A O 1
ATOM 713 N N . GLY A 1 90 ? -14.061 19.745 0.367 1.00 34.94 90 GLY A N 1
ATOM 714 C CA . GLY A 1 90 ? -13.462 18.429 0.116 1.00 34.94 90 GLY A CA 1
ATOM 715 C C . GLY A 1 90 ? -14.524 17.330 -0.060 1.00 34.94 90 GLY A C 1
ATOM 716 O O . GLY A 1 90 ? -15.659 17.502 0.381 1.00 34.94 90 GLY A O 1
ATOM 717 N N . PRO A 1 91 ? -14.195 16.209 -0.729 1.00 47.53 91 PRO A N 1
ATOM 718 C CA . PRO A 1 91 ? -15.173 15.366 -1.407 1.00 47.53 91 PRO A CA 1
ATOM 719 C C . PRO A 1 91 ? -15.926 14.414 -0.471 1.00 47.53 91 PRO A C 1
ATOM 721 O O . PRO A 1 91 ? -15.339 13.640 0.285 1.00 47.53 91 PRO A O 1
ATOM 724 N N . VAL A 1 92 ? -17.250 14.425 -0.625 1.00 44.25 92 VAL A N 1
ATOM 725 C CA . VAL A 1 92 ? -18.204 13.453 -0.086 1.00 44.25 92 VAL A CA 1
ATOM 726 C C . VAL A 1 92 ? -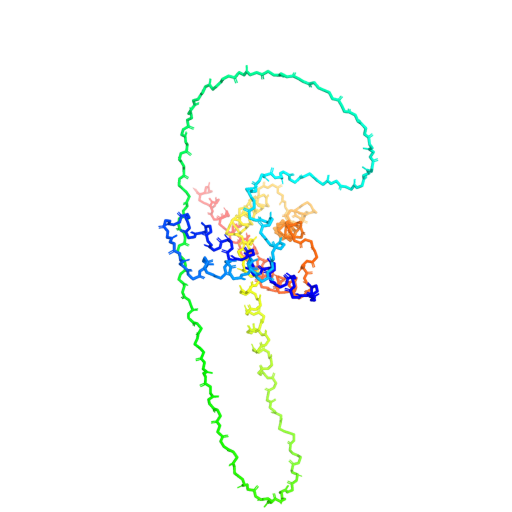17.883 12.067 -0.646 1.00 44.25 92 VAL A C 1
ATOM 728 O O . VAL A 1 92 ? -17.927 11.853 -1.859 1.00 44.25 92 VAL A O 1
ATOM 731 N N . ARG A 1 93 ? -17.587 11.107 0.233 1.00 43.50 93 ARG A N 1
ATOM 732 C CA . ARG A 1 93 ? -17.449 9.695 -0.132 1.00 43.50 93 ARG A CA 1
ATOM 733 C C . ARG A 1 93 ? -18.500 8.884 0.618 1.00 43.50 93 ARG A C 1
ATOM 735 O O . ARG A 1 93 ? -18.289 8.441 1.739 1.00 43.50 93 ARG A O 1
ATOM 742 N N . ASN A 1 94 ? -19.643 8.719 -0.037 1.00 46.75 94 ASN A N 1
ATOM 743 C CA . ASN A 1 94 ? -20.698 7.804 0.374 1.00 46.75 94 ASN A CA 1
ATOM 744 C C . ASN A 1 94 ? -20.218 6.365 0.148 1.00 46.75 94 ASN A C 1
ATOM 746 O O . ASN A 1 94 ? -19.904 5.996 -0.984 1.00 46.75 94 ASN A O 1
ATOM 750 N N . ALA A 1 95 ? -20.185 5.550 1.200 1.00 42.91 95 ALA A N 1
ATOM 751 C CA . ALA A 1 95 ? -20.112 4.100 1.074 1.00 42.91 95 ALA A CA 1
ATOM 752 C C . ALA A 1 95 ? -21.194 3.467 1.957 1.00 42.91 95 ALA A C 1
ATOM 754 O O . ALA A 1 95 ? -21.181 3.568 3.181 1.00 42.91 95 ALA A O 1
ATOM 755 N N . SER A 1 96 ? -22.150 2.872 1.253 1.00 41.00 96 SER A N 1
ATOM 756 C CA . SER A 1 96 ? -23.294 2.067 1.675 1.00 41.00 96 SER A CA 1
ATOM 757 C C . SER A 1 96 ? -22.917 0.945 2.649 1.00 41.00 96 SER A C 1
ATOM 759 O O . SER A 1 96 ? -21.950 0.225 2.422 1.00 41.00 96 SER A O 1
ATOM 761 N N . VAL A 1 97 ? -23.632 0.824 3.769 1.00 47.88 97 VAL A N 1
ATOM 762 C CA . VAL A 1 97 ? -24.711 -0.160 4.021 1.00 47.88 97 VAL A CA 1
ATOM 763 C C . VAL A 1 97 ? -24.324 -1.604 3.674 1.00 47.88 97 VAL A C 1
ATOM 765 O O . VAL A 1 97 ? -24.382 -2.023 2.522 1.00 47.88 97 VAL A O 1
ATOM 768 N N . GLY A 1 98 ? -24.017 -2.377 4.719 1.00 37.84 98 GLY A N 1
ATOM 769 C CA . GLY A 1 98 ? -23.930 -3.835 4.709 1.00 37.84 98 GLY A CA 1
ATOM 770 C C . GLY A 1 98 ? -24.579 -4.384 5.977 1.00 37.84 98 GLY A C 1
ATOM 771 O O . GLY A 1 98 ? -23.982 -4.375 7.047 1.00 37.84 98 GLY A O 1
ATOM 772 N N . SER A 1 99 ? -25.842 -4.776 5.835 1.00 38.38 99 SER A N 1
ATOM 773 C CA . SER A 1 99 ? -26.770 -5.261 6.857 1.00 38.38 99 SER A CA 1
ATOM 774 C C . SER A 1 99 ? -26.275 -6.537 7.554 1.00 38.38 99 SER A C 1
ATOM 776 O O . SER A 1 99 ? -25.992 -7.529 6.887 1.00 38.38 99 SER A O 1
ATOM 778 N N . SER A 1 100 ? -26.229 -6.540 8.891 1.00 36.56 100 SER A N 1
ATOM 779 C CA . SER A 1 100 ? -26.014 -7.752 9.692 1.00 36.56 100 SER A CA 1
ATOM 780 C C . SER A 1 100 ? -27.361 -8.420 9.966 1.00 36.56 100 SER A C 1
ATOM 782 O O . SER A 1 100 ? -28.218 -7.863 10.651 1.00 36.56 100 SER A O 1
ATOM 784 N N . MET A 1 101 ? -27.566 -9.596 9.377 1.00 46.03 101 MET A N 1
ATOM 785 C CA . MET A 1 101 ? -28.753 -10.418 9.579 1.00 46.03 101 MET A CA 1
ATOM 786 C C . MET A 1 101 ? -28.560 -11.244 10.858 1.00 46.03 101 MET A C 1
ATOM 788 O O . MET A 1 101 ? -27.872 -12.264 10.870 1.00 46.03 101 MET A O 1
ATOM 792 N N . VAL A 1 102 ? -29.149 -10.765 11.952 1.00 40.69 102 VAL A N 1
ATOM 793 C CA . VAL A 1 102 ? -29.282 -11.501 13.213 1.00 40.69 102 VAL A CA 1
ATOM 794 C C . VAL A 1 102 ? -30.230 -12.672 12.967 1.00 40.69 102 VAL A C 1
ATOM 796 O O . VAL A 1 102 ? -31.408 -12.468 12.687 1.00 40.69 102 VAL A O 1
ATOM 799 N N . THR A 1 103 ? -29.716 -13.901 13.040 1.00 43.75 103 THR A N 1
ATOM 800 C CA . THR A 1 103 ? -30.566 -15.097 13.085 1.00 43.75 103 THR A CA 1
ATOM 801 C C . THR A 1 103 ? -30.759 -15.475 14.544 1.00 43.75 103 THR A C 1
ATOM 803 O O . THR A 1 103 ? -29.877 -16.030 15.195 1.00 43.75 103 THR A O 1
ATOM 806 N N . GLU A 1 104 ? -31.920 -15.093 15.049 1.00 44.12 104 GLU A N 1
ATOM 807 C CA . GLU A 1 104 ? -32.490 -15.477 16.328 1.00 44.12 104 GLU A CA 1
ATOM 808 C C . GLU A 1 104 ? -32.973 -16.933 16.209 1.00 44.12 104 GLU A C 1
ATOM 810 O O . GLU A 1 104 ? -33.866 -17.231 15.416 1.00 44.12 104 GLU A O 1
ATOM 815 N N . SER A 1 105 ? -32.365 -17.871 16.939 1.00 41.44 105 SER A N 1
ATOM 816 C CA . SER A 1 105 ? -32.871 -19.246 17.022 1.00 41.44 105 SER A CA 1
ATOM 817 C C . SER A 1 105 ? -33.353 -19.531 18.435 1.00 41.44 105 SER A C 1
ATOM 819 O O . SER A 1 105 ? -32.561 -19.706 19.363 1.00 41.44 105 SER A O 1
ATOM 821 N N . LEU A 1 106 ? -34.680 -19.553 18.540 1.00 48.53 106 LEU A N 1
ATOM 822 C CA . LEU A 1 106 ? -35.479 -19.932 19.690 1.00 48.53 106 LEU A CA 1
ATOM 823 C C . LEU A 1 106 ? -35.070 -21.282 20.296 1.00 48.53 106 LEU A C 1
ATOM 825 O O . LEU A 1 106 ? -34.845 -22.276 19.606 1.00 48.53 106 LEU A O 1
ATOM 829 N N . SER A 1 107 ? -35.100 -21.275 21.624 1.00 52.75 107 SER A N 1
ATOM 830 C CA . SER A 1 107 ? -35.349 -22.393 22.531 1.00 52.75 107 SER A CA 1
ATOM 831 C C . SER A 1 107 ? -36.287 -23.460 21.955 1.00 52.75 107 SER A C 1
ATOM 833 O O . SER A 1 107 ? -37.423 -23.152 21.585 1.00 52.75 107 SER A O 1
ATOM 835 N N . ARG A 1 108 ? -35.842 -24.722 21.962 1.00 48.38 108 ARG A N 1
ATOM 836 C CA . ARG A 1 108 ? -36.701 -25.888 21.741 1.00 48.38 108 ARG A CA 1
ATOM 837 C C . ARG A 1 108 ? -36.459 -26.948 22.815 1.00 48.38 108 ARG A C 1
ATOM 839 O O . ARG A 1 108 ? -35.320 -27.292 23.112 1.00 48.38 108 ARG A O 1
ATOM 846 N N . ASP A 1 109 ? -37.591 -27.385 23.347 1.00 44.84 109 ASP A N 1
ATOM 847 C CA . ASP A 1 109 ? -37.867 -28.258 24.482 1.00 44.84 109 ASP A CA 1
ATOM 848 C C . ASP A 1 109 ? -37.007 -29.509 24.679 1.00 44.84 109 ASP A C 1
ATOM 850 O O . ASP A 1 109 ? -36.671 -30.245 23.748 1.00 44.84 109 ASP A O 1
ATOM 854 N N . GLU A 1 110 ? -36.827 -29.803 25.968 1.00 51.44 110 GLU A N 1
ATOM 855 C CA . GLU A 1 110 ? -36.640 -31.135 26.531 1.00 51.44 110 GLU A CA 1
ATOM 856 C C . GLU A 1 110 ? -37.760 -32.098 26.103 1.00 51.44 110 GLU A C 1
ATOM 858 O O . GLU A 1 110 ? -38.938 -31.867 26.362 1.00 51.44 110 GLU A O 1
ATOM 863 N N . SER A 1 111 ? -37.394 -33.263 25.568 1.00 52.41 111 SER A N 1
ATOM 864 C CA . SER A 1 111 ? -38.038 -34.516 25.979 1.00 52.41 111 SER A CA 1
ATOM 865 C C . SER A 1 111 ? -37.188 -35.733 25.610 1.00 52.41 111 SER A C 1
ATOM 867 O O . SER A 1 111 ? -36.797 -35.933 24.466 1.00 52.41 111 SER A O 1
ATOM 869 N N . ASN A 1 112 ? -36.908 -36.540 26.636 1.00 50.12 112 ASN A N 1
ATOM 870 C CA . ASN A 1 112 ? -36.840 -38.000 26.626 1.00 50.12 112 ASN A CA 1
ATOM 871 C C . ASN A 1 112 ? -36.488 -38.699 25.299 1.00 50.12 112 ASN A C 1
ATOM 873 O O . ASN A 1 112 ? -37.383 -38.980 24.503 1.00 50.12 112 ASN A O 1
ATOM 877 N N . GLN A 1 113 ? -35.272 -39.252 25.198 1.00 47.38 113 GLN A N 1
ATOM 878 C CA . GLN A 1 113 ? -35.188 -40.641 24.746 1.00 47.38 113 GLN A CA 1
ATOM 879 C C . GLN A 1 113 ? -33.981 -41.421 25.274 1.00 47.38 113 GLN A C 1
ATOM 881 O O . GLN A 1 113 ? -32.836 -40.987 25.306 1.00 47.38 113 GLN A O 1
ATOM 886 N N . ARG A 1 114 ? -34.358 -42.607 25.730 1.00 51.38 114 ARG A N 1
ATOM 887 C CA . ARG A 1 114 ? -33.663 -43.678 26.426 1.00 51.38 114 ARG A CA 1
ATOM 888 C C . ARG A 1 114 ? -32.723 -44.429 25.471 1.00 51.38 114 ARG A C 1
ATOM 890 O O . ARG A 1 114 ? -33.126 -44.726 24.357 1.00 51.38 114 ARG A O 1
ATOM 897 N N . SER A 1 115 ? -31.528 -44.749 25.976 1.00 55.88 115 SER A N 1
ATOM 898 C CA . SER A 1 115 ? -30.695 -45.941 25.722 1.00 55.88 115 SER A CA 1
ATOM 899 C C . SER A 1 115 ? -30.848 -46.669 24.378 1.00 55.88 115 SER A C 1
ATOM 901 O O . SER A 1 115 ? -31.885 -47.264 24.106 1.00 55.88 115 SER A O 1
ATOM 903 N N . ASN A 1 116 ? -29.744 -46.742 23.628 1.00 49.34 116 ASN A N 1
ATOM 904 C CA . ASN A 1 116 ? -29.260 -47.996 23.052 1.00 49.34 116 ASN A CA 1
ATOM 905 C C . ASN A 1 116 ? -27.741 -47.905 22.852 1.00 49.34 116 ASN A C 1
ATOM 907 O O . ASN A 1 116 ? -27.246 -47.049 22.119 1.00 49.34 116 ASN A O 1
ATOM 911 N N . ASP A 1 117 ? -27.024 -48.791 23.540 1.00 59.75 117 ASP A N 1
ATOM 912 C CA . ASP A 1 117 ? -25.597 -49.038 23.372 1.00 59.75 117 ASP A CA 1
ATOM 913 C C . ASP A 1 117 ? -25.325 -49.552 21.952 1.00 59.75 117 ASP A C 1
ATOM 915 O O . ASP A 1 117 ? -25.764 -50.638 21.572 1.00 59.75 117 ASP A O 1
ATOM 919 N N . ILE A 1 118 ? -24.590 -48.765 21.165 1.00 68.00 118 ILE A N 1
ATOM 920 C CA . ILE A 1 118 ? -24.067 -49.162 19.855 1.00 68.00 118 ILE A CA 1
ATOM 921 C C . ILE A 1 118 ? -22.540 -49.285 19.982 1.00 68.00 118 ILE A C 1
ATOM 923 O O . ILE A 1 118 ? -21.905 -48.373 20.523 1.00 68.00 118 ILE A O 1
ATOM 927 N N . PRO A 1 119 ? -21.924 -50.391 19.517 1.00 58.31 119 PRO A N 1
ATOM 928 C CA . PRO A 1 119 ? -20.493 -50.616 19.671 1.00 58.31 119 PRO A CA 1
ATOM 929 C C . PRO A 1 119 ? -19.679 -49.539 18.956 1.00 58.31 119 PRO A C 1
ATOM 931 O O . PRO A 1 119 ? -19.918 -49.233 17.787 1.00 58.31 119 PRO A O 1
ATOM 934 N N . LYS A 1 120 ? -18.677 -49.012 19.665 1.00 55.72 120 LYS A N 1
ATOM 935 C CA . LYS A 1 120 ? -17.630 -48.134 19.138 1.00 55.72 120 LYS A CA 1
ATOM 936 C C . LYS A 1 120 ? -16.927 -48.818 17.966 1.00 55.72 120 LYS A C 1
ATOM 938 O O . LYS A 1 120 ? -16.082 -49.689 18.158 1.00 55.72 120 LYS A O 1
ATOM 943 N N . GLN A 1 121 ? -17.287 -48.417 16.754 1.00 53.84 121 GLN A N 1
ATOM 944 C CA . GLN A 1 121 ? -16.520 -48.709 15.556 1.00 53.84 121 GLN A CA 1
ATOM 945 C C . GLN A 1 121 ? -15.531 -47.560 15.359 1.00 53.84 121 GLN A C 1
ATOM 947 O O . GLN A 1 121 ? -15.865 -46.535 14.768 1.00 53.84 121 GLN A O 1
ATOM 952 N N . ASP A 1 122 ? -14.318 -47.740 15.886 1.00 57.56 122 ASP A N 1
ATOM 953 C CA . ASP A 1 122 ? -13.162 -46.876 15.639 1.00 57.56 122 ASP A CA 1
ATOM 954 C C . ASP A 1 122 ? -12.771 -46.974 14.160 1.00 57.56 122 ASP A C 1
ATOM 956 O O . ASP A 1 122 ? -11.885 -47.730 13.754 1.00 57.56 122 ASP A O 1
ATOM 960 N N . ARG A 1 123 ? -13.482 -46.228 13.316 1.00 55.75 123 ARG A N 1
ATOM 961 C CA . ARG A 1 123 ? -13.072 -45.964 11.944 1.00 55.75 123 ARG A CA 1
ATOM 962 C C . ARG A 1 123 ? -12.433 -44.577 11.951 1.00 55.75 123 ARG A C 1
ATOM 964 O O . ARG A 1 123 ? -13.151 -43.611 12.198 1.00 55.75 123 ARG A O 1
ATOM 971 N N . PRO A 1 124 ? -11.115 -44.445 11.717 1.00 57.25 124 PRO A N 1
ATOM 972 C CA . PRO A 1 124 ? -10.514 -43.138 11.516 1.00 57.25 124 PRO A CA 1
ATOM 973 C C . PRO A 1 124 ? -11.114 -42.559 10.236 1.00 57.25 124 PRO A C 1
ATOM 975 O O . PRO A 1 124 ? -10.731 -42.915 9.121 1.00 57.25 124 PRO A O 1
ATOM 978 N N . GLU A 1 125 ? -12.122 -41.712 10.406 1.00 57.19 125 GLU A N 1
ATOM 979 C CA . GLU A 1 125 ? -12.673 -40.896 9.344 1.00 57.19 125 GLU A CA 1
ATOM 980 C C . GLU A 1 125 ? -11.588 -39.878 8.99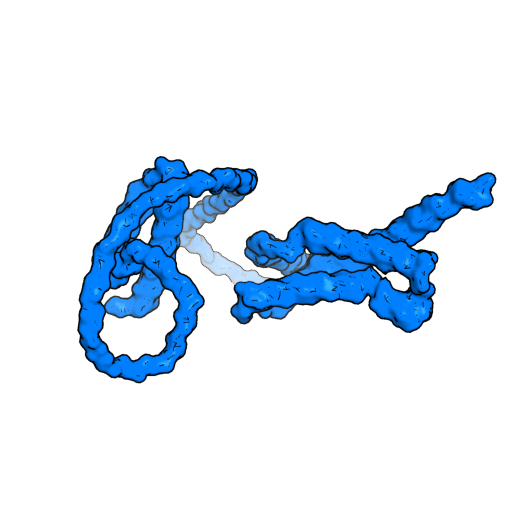3 1.00 57.19 125 GLU A C 1
ATOM 982 O O . GLU A 1 125 ? -11.390 -38.865 9.666 1.00 57.19 125 GLU A O 1
ATOM 987 N N . ILE A 1 126 ? -10.793 -40.208 7.973 1.00 56.12 126 ILE A N 1
ATOM 988 C CA . ILE A 1 126 ? -9.849 -39.285 7.350 1.00 56.12 126 ILE A CA 1
ATOM 989 C C . ILE A 1 126 ? -10.709 -38.275 6.591 1.00 56.12 126 ILE A C 1
ATOM 991 O O . ILE A 1 126 ? -10.890 -38.360 5.378 1.00 56.12 126 ILE A O 1
ATOM 995 N N . VAL A 1 127 ? -11.302 -37.341 7.332 1.00 52.03 127 VAL A N 1
ATOM 996 C CA . VAL A 1 127 ? -11.927 -36.161 6.751 1.00 52.03 127 VAL A CA 1
ATOM 997 C C . VAL A 1 127 ? -10.788 -35.401 6.070 1.00 52.03 127 VAL A C 1
ATOM 999 O O . VAL A 1 127 ? -9.810 -35.054 6.744 1.00 52.03 127 VAL A O 1
ATOM 1002 N N . PRO A 1 128 ? -10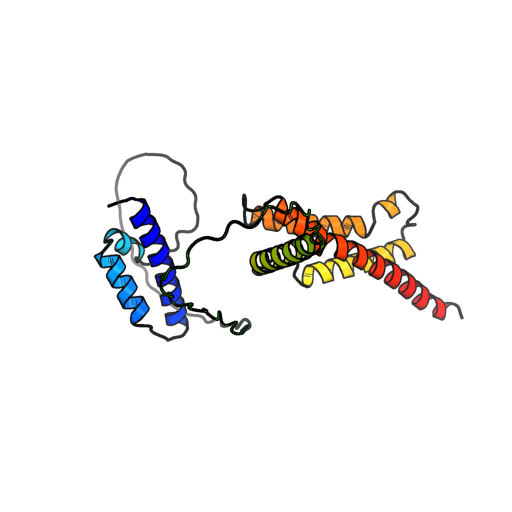.840 -35.184 4.745 1.00 54.25 128 PRO A N 1
ATOM 1003 C CA . PRO A 1 128 ? -9.755 -34.534 4.032 1.00 54.25 128 PRO A CA 1
ATOM 1004 C C . PRO A 1 128 ? -9.501 -33.167 4.669 1.00 54.25 128 PRO A C 1
ATOM 1006 O O . PRO A 1 128 ? -10.370 -32.295 4.698 1.00 54.25 128 PRO A O 1
ATOM 1009 N N . SER A 1 129 ? -8.283 -32.973 5.179 1.00 59.62 129 SER A N 1
ATOM 1010 C CA . SER A 1 129 ? -7.832 -31.775 5.901 1.00 59.62 129 SER A CA 1
ATOM 1011 C C . SER A 1 129 ? -7.821 -30.495 5.052 1.00 59.62 129 SER A C 1
ATOM 1013 O O . SER A 1 129 ? -7.333 -29.456 5.497 1.00 59.62 129 SER A O 1
ATOM 1015 N N . LEU A 1 130 ? -8.362 -30.555 3.833 1.00 59.41 130 LEU A N 1
ATOM 1016 C CA . LEU A 1 130 ? -8.445 -29.470 2.866 1.00 59.41 130 LEU A CA 1
ATOM 1017 C C . LEU A 1 130 ? -9.303 -28.301 3.386 1.00 59.41 130 LEU A C 1
ATOM 1019 O O . LEU A 1 130 ? -9.000 -27.145 3.104 1.00 59.41 130 LEU A O 1
ATOM 1023 N N . GLY A 1 131 ? -10.303 -28.574 4.236 1.00 60.22 131 GLY A N 1
ATOM 1024 C CA . GLY A 1 131 ? -11.164 -27.542 4.833 1.00 60.22 131 GLY A CA 1
ATOM 1025 C C . GLY A 1 131 ? -10.454 -26.594 5.812 1.00 60.22 131 GLY A C 1
ATOM 1026 O O . GLY A 1 131 ? -10.870 -25.447 5.973 1.00 60.22 131 GLY A O 1
ATOM 1027 N N . ARG A 1 132 ? -9.339 -27.015 6.432 1.00 68.69 132 ARG A N 1
ATOM 1028 C CA . ARG A 1 132 ? -8.586 -26.147 7.360 1.00 68.69 132 ARG A CA 1
ATOM 1029 C C . ARG A 1 132 ? -7.896 -24.985 6.651 1.00 68.69 132 ARG A C 1
ATOM 1031 O O . ARG A 1 132 ? -7.828 -23.898 7.216 1.00 68.69 132 ARG A O 1
ATOM 1038 N N . GLY A 1 133 ? -7.408 -25.203 5.428 1.00 72.56 133 GLY A N 1
ATOM 1039 C CA . GLY A 1 133 ? -6.725 -24.164 4.655 1.00 72.56 133 GLY A CA 1
ATOM 1040 C C . GLY A 1 133 ? -7.676 -23.047 4.232 1.00 72.56 133 GLY A C 1
ATOM 1041 O O . GLY A 1 133 ? -7.361 -21.873 4.397 1.00 72.56 133 GLY A O 1
ATOM 1042 N N . VAL A 1 134 ? -8.874 -23.405 3.765 1.00 77.94 134 VAL A N 1
ATOM 1043 C CA . VAL A 1 134 ? -9.868 -22.433 3.283 1.00 77.94 134 VAL A CA 1
ATOM 1044 C C . VAL A 1 134 ? -10.379 -21.551 4.425 1.00 77.94 134 VAL A C 1
ATOM 1046 O O . VAL A 1 134 ? -10.444 -20.334 4.273 1.00 77.94 134 VAL A O 1
ATOM 1049 N N . ASN A 1 135 ? -10.636 -22.131 5.602 1.00 78.12 135 ASN A N 1
ATOM 1050 C CA . ASN A 1 135 ? -11.049 -21.371 6.786 1.00 78.12 135 ASN A CA 1
ATOM 1051 C C . ASN A 1 135 ? -9.948 -20.429 7.290 1.00 78.12 135 ASN A C 1
ATOM 1053 O O . ASN A 1 135 ? -10.249 -19.330 7.757 1.00 78.12 135 ASN A O 1
ATOM 1057 N N . PHE A 1 136 ? -8.676 -20.828 7.168 1.00 79.19 136 PHE A N 1
ATOM 1058 C CA . PHE A 1 136 ? -7.546 -19.957 7.483 1.00 79.19 136 PHE A CA 1
ATOM 1059 C C . PHE A 1 136 ? -7.454 -18.787 6.501 1.00 79.19 136 PHE A C 1
ATOM 1061 O O . PHE A 1 136 ? -7.317 -17.651 6.941 1.00 79.19 136 PHE A O 1
ATOM 1068 N N . VAL A 1 137 ? -7.591 -19.040 5.194 1.00 77.25 137 VAL A N 1
ATOM 1069 C CA . VAL A 1 137 ? -7.578 -17.980 4.173 1.00 77.25 137 VAL A CA 1
ATOM 1070 C C . VAL A 1 137 ? -8.744 -17.020 4.379 1.00 77.25 137 VAL A C 1
ATOM 1072 O O . VAL A 1 137 ? -8.529 -15.816 4.349 1.00 77.25 137 VAL A O 1
ATOM 1075 N N . PHE A 1 138 ? -9.949 -17.518 4.657 1.00 78.19 138 PHE A N 1
ATOM 1076 C CA . PHE A 1 138 ? -11.120 -16.671 4.896 1.00 78.19 138 PHE A CA 1
ATOM 1077 C C . PHE A 1 138 ? -10.989 -15.853 6.188 1.00 78.19 138 PHE A C 1
ATOM 1079 O O . PHE A 1 138 ? -11.303 -14.667 6.203 1.00 78.19 138 PHE A O 1
ATOM 1086 N N . SER A 1 139 ? -10.447 -16.450 7.255 1.00 75.31 139 SER A N 1
ATOM 1087 C CA . SER A 1 139 ? -10.148 -15.730 8.500 1.00 75.31 139 SER A CA 1
ATOM 1088 C C . SER A 1 139 ? -9.052 -14.686 8.297 1.00 75.31 139 SER A C 1
ATOM 1090 O O . SER A 1 139 ? -9.164 -13.581 8.816 1.00 75.31 139 SER A O 1
ATOM 1092 N N . ALA A 1 140 ? -8.017 -15.001 7.512 1.00 76.12 140 ALA A N 1
ATOM 1093 C CA . ALA A 1 140 ? -6.974 -14.052 7.143 1.00 76.12 140 ALA A CA 1
ATOM 1094 C C . ALA A 1 140 ? -7.534 -12.919 6.276 1.00 76.12 140 ALA A C 1
ATOM 1096 O O . ALA A 1 140 ? -7.174 -11.774 6.510 1.00 76.12 140 ALA A O 1
ATOM 1097 N N . LEU A 1 141 ? -8.454 -13.211 5.349 1.00 74.69 141 LEU A N 1
ATOM 1098 C CA . LEU A 1 141 ? -9.150 -12.211 4.536 1.00 74.69 141 LEU A CA 1
ATOM 1099 C C . LEU A 1 141 ? -10.059 -11.318 5.384 1.00 74.69 141 LEU A C 1
ATOM 1101 O O . LEU A 1 141 ? -10.110 -10.114 5.168 1.00 74.69 141 LEU A O 1
ATOM 1105 N N . SER A 1 142 ? -10.768 -11.891 6.356 1.00 75.75 142 SER A N 1
ATOM 1106 C CA . SER A 1 142 ? -11.608 -11.133 7.284 1.00 75.75 142 SER A CA 1
ATOM 1107 C C . SER A 1 142 ? -10.755 -10.236 8.176 1.00 75.75 142 SER A C 1
ATOM 1109 O O . SER A 1 142 ? -11.055 -9.056 8.320 1.00 75.75 142 SER A O 1
ATOM 1111 N N . LEU A 1 143 ? -9.656 -10.769 8.722 1.00 72.31 143 LEU A N 1
ATOM 1112 C CA . LEU A 1 143 ? -8.697 -10.004 9.519 1.00 72.31 143 LEU A CA 1
ATOM 1113 C C . LEU A 1 143 ? -8.018 -8.920 8.677 1.00 72.31 143 LEU A C 1
ATOM 1115 O O . LEU A 1 143 ? -7.759 -7.831 9.175 1.00 72.31 143 LEU A O 1
ATOM 1119 N N . TRP A 1 144 ? -7.746 -9.213 7.405 1.00 66.31 144 TRP A N 1
ATOM 1120 C CA . TRP A 1 144 ? -7.223 -8.261 6.436 1.00 66.31 144 TRP A CA 1
ATOM 1121 C C . TRP A 1 144 ? -8.207 -7.134 6.184 1.00 66.31 144 TRP A C 1
ATOM 1123 O O . TRP A 1 144 ? -7.828 -5.981 6.307 1.00 66.31 144 TRP A O 1
ATOM 1133 N N . ASN A 1 145 ? -9.468 -7.454 5.898 1.00 70.00 145 ASN A N 1
ATOM 1134 C CA . ASN A 1 145 ? -10.514 -6.474 5.629 1.00 70.00 145 ASN A CA 1
ATOM 1135 C C . ASN A 1 145 ? -10.767 -5.565 6.845 1.00 70.00 145 ASN A C 1
ATOM 1137 O O . ASN A 1 145 ? -10.936 -4.360 6.698 1.00 70.00 145 ASN A O 1
ATOM 1141 N N . GLU A 1 146 ? -10.715 -6.133 8.052 1.00 65.25 146 GLU A N 1
ATOM 1142 C CA . GLU A 1 146 ? -10.845 -5.399 9.316 1.00 65.25 146 GLU A CA 1
ATOM 1143 C C . GLU A 1 146 ? -9.599 -4.550 9.633 1.00 65.25 146 GLU A C 1
ATOM 1145 O O . GLU A 1 146 ? -9.704 -3.416 10.102 1.00 65.25 146 GLU A O 1
ATOM 1150 N N . ALA A 1 147 ? -8.400 -5.064 9.342 1.00 61.75 147 ALA A N 1
ATOM 1151 C CA . ALA A 1 147 ? -7.145 -4.325 9.487 1.00 61.75 147 ALA A CA 1
ATOM 1152 C C . ALA A 1 147 ? -6.946 -3.268 8.384 1.00 61.75 147 ALA A C 1
ATOM 1154 O O . ALA A 1 147 ? -6.206 -2.309 8.595 1.00 61.75 147 ALA A O 1
ATOM 1155 N N . HIS A 1 148 ? -7.636 -3.411 7.250 1.00 58.44 148 HIS A N 1
ATOM 1156 C CA . HIS A 1 148 ? -7.758 -2.441 6.163 1.00 58.44 148 HIS A CA 1
ATOM 1157 C C . HIS A 1 148 ? -8.853 -1.387 6.426 1.00 58.44 148 HIS A C 1
ATOM 1159 O O . HIS A 1 148 ? -9.447 -0.839 5.497 1.00 58.44 148 HIS A O 1
ATOM 1165 N N . LEU A 1 149 ? -9.042 -0.963 7.683 1.00 50.31 149 LEU A N 1
ATOM 1166 C CA . LEU A 1 149 ? -9.330 0.459 7.913 1.00 50.31 149 LEU A CA 1
ATOM 1167 C C . LEU A 1 149 ? -8.223 1.267 7.222 1.00 50.31 149 LEU A C 1
ATOM 1169 O O . LEU A 1 149 ? -7.063 0.920 7.410 1.00 50.31 149 LEU A O 1
ATOM 1173 N N . PRO A 1 150 ? -8.548 2.328 6.461 1.00 49.47 150 PRO A N 1
ATOM 1174 C CA . PRO A 1 150 ? -7.885 2.786 5.229 1.00 49.47 150 PRO A CA 1
ATOM 1175 C C . PRO A 1 150 ? -6.349 2.876 5.316 1.00 49.47 150 PRO A C 1
ATOM 1177 O O . PRO A 1 150 ? -5.758 3.957 5.338 1.00 49.47 150 PRO A O 1
ATOM 1180 N N . SER A 1 151 ? -5.688 1.723 5.350 1.00 46.44 151 SER A N 1
ATOM 1181 C CA . SER A 1 151 ? -4.244 1.562 5.418 1.00 46.44 151 SER A CA 1
ATOM 1182 C C . SER A 1 151 ? -3.771 1.428 3.974 1.00 46.44 151 SER A C 1
ATOM 1184 O O . SER A 1 151 ? -3.820 0.366 3.372 1.00 46.44 151 SER A O 1
ATOM 1186 N N . SER A 1 152 ? -3.558 2.537 3.275 1.00 48.72 152 SER A N 1
ATOM 1187 C CA . SER A 1 152 ? -2.241 3.176 3.193 1.00 48.72 152 SER A CA 1
ATOM 1188 C C . SER A 1 152 ? -1.160 2.384 2.442 1.00 48.72 152 SER A C 1
ATOM 1190 O O . SER A 1 152 ? 0.005 2.757 2.524 1.00 48.72 152 SER A O 1
ATOM 1192 N N . LEU A 1 153 ? -1.514 1.377 1.646 1.00 57.38 153 LEU A N 1
ATOM 1193 C CA . LEU A 1 153 ? -0.932 1.251 0.305 1.00 57.38 153 LEU A CA 1
ATOM 1194 C C . LEU A 1 153 ? -1.881 1.977 -0.638 1.00 57.38 153 LEU A C 1
ATOM 1196 O O . LEU A 1 153 ? -2.659 1.388 -1.383 1.00 57.38 153 LEU A O 1
ATOM 1200 N N . SER A 1 154 ? -1.916 3.303 -0.500 1.00 68.44 154 SER A N 1
ATOM 1201 C CA . SER A 1 154 ? -2.742 4.100 -1.391 1.00 68.44 154 SER A CA 1
ATOM 1202 C C . SER A 1 154 ? -2.267 3.852 -2.819 1.00 68.44 154 SER A C 1
ATOM 1204 O O . SER A 1 154 ? -1.098 3.551 -3.059 1.00 68.44 154 SER A O 1
ATOM 1206 N N . ILE A 1 155 ? -3.170 4.013 -3.778 1.00 81.50 155 ILE A N 1
ATOM 1207 C CA . ILE A 1 155 ? -2.863 3.987 -5.213 1.00 81.50 155 ILE A CA 1
ATOM 1208 C C . ILE A 1 155 ? -1.580 4.791 -5.520 1.00 81.50 155 ILE A C 1
ATOM 1210 O O . ILE A 1 155 ? -0.806 4.410 -6.391 1.00 81.50 155 ILE A O 1
ATOM 1214 N N . SER A 1 156 ? -1.287 5.836 -4.733 1.00 80.50 156 SER A N 1
ATOM 1215 C CA . SER A 1 156 ? -0.039 6.599 -4.823 1.00 80.50 156 SER A CA 1
ATOM 1216 C C . SER A 1 156 ? 1.239 5.775 -4.612 1.00 80.50 156 SER A C 1
ATOM 1218 O O . SER A 1 156 ? 2.186 5.969 -5.363 1.00 80.50 156 SER A O 1
ATOM 1220 N N . SER A 1 157 ? 1.290 4.824 -3.674 1.00 84.56 157 SER A N 1
ATOM 1221 C CA . SER A 1 157 ? 2.469 3.972 -3.469 1.00 84.56 157 SER A CA 1
ATOM 1222 C C . SER A 1 157 ? 2.731 3.087 -4.687 1.00 84.56 157 SER A C 1
ATOM 1224 O O . SER A 1 157 ? 3.874 2.969 -5.118 1.00 84.56 157 SER A O 1
ATOM 1226 N N . TYR A 1 158 ? 1.676 2.533 -5.293 1.00 87.38 158 TYR A N 1
ATOM 1227 C CA . TYR A 1 158 ? 1.795 1.767 -6.536 1.00 87.38 158 TYR A CA 1
ATOM 1228 C C . TYR A 1 158 ? 2.224 2.642 -7.713 1.00 87.38 158 TYR A C 1
ATOM 1230 O O . TYR A 1 158 ? 3.084 2.228 -8.486 1.00 87.38 158 TYR A O 1
ATOM 1238 N N . LEU A 1 159 ? 1.692 3.862 -7.827 1.00 90.50 159 LEU A N 1
ATOM 1239 C CA . LEU A 1 159 ? 2.119 4.822 -8.850 1.00 90.50 159 LEU A CA 1
ATOM 1240 C C . LEU A 1 159 ? 3.589 5.229 -8.681 1.00 90.50 159 LEU A C 1
ATOM 1242 O O . LEU A 1 159 ? 4.310 5.318 -9.671 1.00 90.50 159 LEU A O 1
ATOM 1246 N N . ILE A 1 160 ? 4.052 5.427 -7.444 1.00 90.25 160 ILE A N 1
ATOM 1247 C CA . ILE A 1 160 ? 5.458 5.727 -7.143 1.00 90.25 160 ILE A CA 1
ATOM 1248 C C . ILE A 1 160 ? 6.347 4.542 -7.531 1.00 90.25 160 ILE A C 1
ATOM 1250 O O . ILE A 1 160 ? 7.335 4.732 -8.235 1.00 90.25 160 ILE A O 1
ATOM 1254 N N . ILE A 1 161 ? 5.986 3.319 -7.128 1.00 91.50 161 ILE A N 1
ATOM 1255 C CA . ILE A 1 161 ? 6.727 2.102 -7.493 1.00 91.50 161 ILE A CA 1
ATOM 1256 C C . ILE A 1 161 ? 6.777 1.940 -9.017 1.00 91.50 161 ILE A C 1
ATOM 1258 O O . ILE A 1 161 ? 7.846 1.668 -9.563 1.00 91.50 161 ILE A O 1
ATOM 1262 N N . LEU A 1 162 ? 5.654 2.151 -9.710 1.00 93.88 162 LEU A N 1
ATOM 1263 C CA . LEU A 1 162 ? 5.563 2.103 -11.169 1.00 93.88 162 LEU A CA 1
ATOM 1264 C C . LEU A 1 162 ? 6.519 3.117 -11.816 1.00 93.88 162 LEU A C 1
ATOM 1266 O O . LEU A 1 162 ? 7.342 2.737 -12.648 1.00 93.88 162 LEU A O 1
ATOM 1270 N N . ALA A 1 163 ? 6.451 4.385 -11.401 1.00 94.38 163 ALA A N 1
ATOM 1271 C CA . ALA A 1 163 ? 7.289 5.455 -11.938 1.00 94.38 163 ALA A CA 1
ATOM 1272 C C . ALA A 1 163 ? 8.784 5.199 -11.694 1.00 94.38 163 ALA A C 1
ATOM 1274 O O . ALA A 1 163 ? 9.590 5.325 -12.617 1.00 94.38 163 ALA A O 1
ATOM 1275 N N . ILE A 1 164 ? 9.154 4.776 -10.480 1.00 93.75 164 ILE A N 1
ATOM 1276 C CA . ILE A 1 164 ? 10.539 4.424 -10.140 1.00 93.75 164 ILE A CA 1
ATOM 1277 C C . ILE A 1 164 ? 11.017 3.241 -10.988 1.00 93.75 164 ILE A C 1
ATOM 1279 O O . ILE A 1 164 ? 12.127 3.274 -11.511 1.00 93.75 164 ILE A O 1
ATOM 1283 N N . THR A 1 165 ? 10.182 2.217 -11.171 1.00 95.56 165 THR A N 1
ATOM 1284 C CA . THR A 1 165 ? 10.535 1.029 -11.964 1.00 95.56 165 THR A CA 1
ATOM 1285 C C . THR A 1 165 ? 10.805 1.388 -13.425 1.00 95.56 165 THR A C 1
ATOM 1287 O O . THR A 1 165 ? 11.798 0.930 -13.991 1.00 95.56 165 THR A O 1
ATOM 1290 N N . ILE A 1 166 ? 9.969 2.247 -14.020 1.00 95.25 166 ILE A N 1
ATOM 1291 C CA . ILE A 1 166 ? 10.178 2.765 -15.381 1.00 95.25 166 ILE A CA 1
ATOM 1292 C C . ILE A 1 166 ? 11.470 3.590 -15.448 1.00 95.25 166 ILE A C 1
ATOM 1294 O O . ILE A 1 166 ? 12.270 3.400 -16.362 1.00 95.25 166 ILE A O 1
ATOM 1298 N N . GLY A 1 167 ? 11.711 4.462 -14.464 1.00 95.12 167 GLY A N 1
ATOM 1299 C CA . GLY A 1 167 ? 12.935 5.263 -14.389 1.00 95.12 167 GLY A CA 1
ATOM 1300 C C . GLY A 1 167 ? 14.204 4.411 -14.297 1.00 95.12 167 GLY A C 1
ATOM 1301 O O . GLY A 1 167 ? 15.183 4.685 -14.986 1.00 95.12 167 GLY A O 1
ATOM 1302 N N . ILE A 1 168 ? 14.178 3.334 -13.509 1.00 94.69 168 ILE A N 1
ATOM 1303 C CA . ILE A 1 168 ? 15.291 2.381 -13.405 1.00 94.69 168 ILE A CA 1
ATOM 1304 C C . ILE A 1 168 ? 15.485 1.616 -14.716 1.00 94.69 168 ILE A C 1
ATOM 1306 O O . ILE A 1 168 ? 16.621 1.442 -15.150 1.00 94.69 168 ILE A O 1
ATOM 1310 N N . ALA A 1 169 ? 14.405 1.187 -15.376 1.00 95.25 169 ALA A N 1
ATOM 1311 C CA . ALA A 1 169 ? 14.499 0.549 -16.690 1.00 95.25 169 ALA A CA 1
ATOM 1312 C C . ALA A 1 169 ? 15.169 1.476 -17.715 1.00 95.25 169 ALA A C 1
ATOM 1314 O O . ALA A 1 169 ? 16.062 1.048 -18.446 1.00 95.25 169 ALA A O 1
ATOM 1315 N N . PHE A 1 170 ? 14.803 2.760 -17.715 1.00 95.31 170 PHE A N 1
ATOM 1316 C CA . PHE A 1 170 ? 15.440 3.767 -18.557 1.00 95.31 170 PHE A CA 1
ATOM 1317 C C . PHE A 1 170 ? 16.926 3.944 -18.222 1.00 95.31 170 PHE A C 1
ATOM 1319 O O . PHE A 1 170 ? 17.766 3.921 -19.123 1.00 95.31 170 PHE A O 1
ATOM 1326 N N . LEU A 1 171 ? 17.258 4.042 -16.931 1.00 94.56 171 LEU A N 1
ATOM 1327 C CA . LEU A 1 171 ? 18.631 4.175 -16.442 1.00 94.56 171 LEU A CA 1
ATOM 1328 C C . LEU A 1 171 ? 19.508 2.976 -16.839 1.00 94.56 171 LEU A C 1
ATOM 1330 O O . LEU A 1 171 ? 20.646 3.168 -17.268 1.00 94.56 171 LEU A O 1
ATOM 1334 N N . HIS A 1 172 ? 18.979 1.754 -16.740 1.00 95.06 172 HIS A N 1
ATOM 1335 C CA . HIS A 1 172 ? 19.695 0.541 -17.138 1.00 95.06 172 HIS A CA 1
ATOM 1336 C C . HIS A 1 172 ? 19.915 0.428 -18.645 1.00 95.06 172 HIS A C 1
ATOM 1338 O O . HIS A 1 172 ? 20.907 -0.147 -19.082 1.00 95.06 172 HIS A O 1
ATOM 1344 N N . MET A 1 173 ? 19.006 0.981 -19.445 1.00 92.25 173 MET A N 1
ATOM 1345 C CA . MET A 1 173 ? 19.157 1.004 -20.899 1.00 92.25 173 MET A CA 1
ATOM 1346 C C . MET A 1 173 ? 20.156 2.073 -21.365 1.00 92.25 173 MET A C 1
ATOM 1348 O O . MET A 1 173 ? 20.895 1.825 -22.311 1.00 92.25 173 MET A O 1
ATOM 1352 N N . HIS A 1 174 ? 20.208 3.234 -20.701 1.00 93.81 174 HIS A N 1
ATOM 1353 C CA . HIS A 1 174 ? 20.934 4.406 -21.213 1.00 93.81 174 HIS A CA 1
ATOM 1354 C C . HIS A 1 174 ? 22.236 4.748 -20.484 1.00 93.81 174 HIS A C 1
ATOM 1356 O O . HIS A 1 174 ? 23.052 5.484 -21.034 1.00 93.81 174 HIS A O 1
ATOM 1362 N N . GLY A 1 175 ? 22.438 4.286 -19.247 1.00 92.38 175 GLY A N 1
ATOM 1363 C CA . GLY A 1 175 ? 23.546 4.783 -18.424 1.00 92.38 175 GLY A CA 1
ATOM 1364 C C . GLY A 1 175 ? 24.288 3.737 -17.606 1.00 92.38 175 GLY A C 1
ATOM 1365 O O . GLY A 1 175 ? 25.473 3.923 -17.336 1.00 92.38 175 GLY A O 1
ATOM 1366 N N . ILE A 1 176 ? 23.627 2.656 -17.186 1.00 94.69 176 ILE A N 1
ATOM 1367 C CA . ILE A 1 176 ? 24.214 1.710 -16.231 1.00 94.69 176 ILE A CA 1
ATOM 1368 C C . ILE A 1 176 ? 23.956 0.277 -16.680 1.00 94.69 176 ILE A C 1
ATOM 1370 O O . ILE A 1 176 ? 22.829 -0.198 -16.626 1.00 94.69 176 ILE A O 1
ATOM 1374 N N . ASP A 1 177 ? 25.012 -0.447 -17.046 1.00 92.69 177 ASP A N 1
ATOM 1375 C CA . ASP A 1 177 ? 24.882 -1.869 -17.364 1.00 92.69 177 ASP A CA 1
ATOM 1376 C C . ASP A 1 177 ? 24.415 -2.643 -16.109 1.00 92.69 177 ASP A C 1
ATOM 1378 O O . ASP A 1 177 ? 25.104 -2.603 -15.077 1.00 92.69 177 ASP A O 1
ATOM 1382 N N . PRO A 1 178 ? 23.274 -3.361 -16.166 1.00 91.06 178 PRO A N 1
ATOM 1383 C CA . PRO A 1 178 ? 22.724 -4.112 -15.034 1.00 91.06 178 PRO A CA 1
ATOM 1384 C C . PRO A 1 178 ? 23.670 -5.199 -14.503 1.00 91.06 178 PRO A C 1
ATOM 1386 O O . PRO A 1 178 ? 23.519 -5.649 -13.365 1.00 91.06 178 PRO A O 1
ATOM 1389 N N . ASN A 1 179 ? 24.661 -5.627 -15.291 1.00 92.69 179 ASN A N 1
ATOM 1390 C CA . ASN A 1 179 ? 25.637 -6.629 -14.865 1.00 92.69 179 ASN A CA 1
ATOM 1391 C C . ASN A 1 179 ? 26.742 -6.060 -13.969 1.00 92.69 179 ASN A C 1
ATOM 1393 O O . ASN A 1 179 ? 27.410 -6.826 -13.266 1.00 92.69 179 ASN A O 1
ATOM 1397 N N . THR A 1 180 ? 26.919 -4.738 -13.962 1.00 94.12 180 THR A N 1
ATOM 1398 C CA . THR A 1 180 ? 27.895 -4.059 -13.103 1.00 94.12 180 THR A CA 1
ATOM 1399 C C . THR A 1 180 ? 27.434 -4.058 -11.641 1.00 94.12 180 THR A C 1
ATOM 1401 O O . THR A 1 180 ? 26.233 -4.125 -11.365 1.00 94.12 180 THR A O 1
ATOM 1404 N N . PRO A 1 181 ? 28.354 -3.952 -10.662 1.00 92.50 181 PRO A N 1
ATOM 1405 C CA . PRO A 1 181 ? 27.974 -3.830 -9.253 1.00 92.50 181 PRO A CA 1
ATOM 1406 C C . PRO A 1 181 ? 27.040 -2.637 -9.000 1.00 92.50 181 PRO A C 1
ATOM 1408 O O . PRO A 1 181 ? 26.117 -2.749 -8.197 1.00 92.50 181 PRO A O 1
ATOM 1411 N N . TYR A 1 182 ? 27.225 -1.532 -9.730 1.00 91.44 182 TYR A N 1
ATOM 1412 C CA . TYR A 1 182 ? 26.339 -0.371 -9.669 1.00 91.44 182 TYR A CA 1
ATOM 1413 C C . TYR A 1 182 ? 24.952 -0.680 -10.245 1.00 91.44 182 TYR A C 1
ATOM 1415 O O . TYR A 1 182 ? 23.958 -0.395 -9.587 1.00 91.44 182 TYR A O 1
ATOM 1423 N N . GLY A 1 183 ? 24.854 -1.336 -11.405 1.00 89.56 183 GLY A N 1
ATOM 1424 C CA . GLY A 1 183 ? 23.564 -1.742 -11.983 1.00 89.56 183 GLY A CA 1
ATOM 1425 C C . GLY A 1 183 ? 22.778 -2.700 -11.086 1.00 89.56 183 GLY A C 1
ATOM 1426 O O . GLY A 1 183 ? 21.577 -2.543 -10.888 1.00 89.56 183 GLY A O 1
ATOM 1427 N N . ARG A 1 184 ? 23.465 -3.635 -10.420 1.00 90.06 184 ARG A N 1
ATOM 1428 C CA . ARG A 1 184 ? 22.828 -4.510 -9.420 1.00 90.06 184 ARG A CA 1
ATOM 1429 C C . ARG A 1 184 ? 22.327 -3.742 -8.197 1.00 90.06 184 ARG A C 1
ATOM 1431 O O . ARG A 1 184 ? 21.318 -4.132 -7.611 1.00 90.06 184 ARG A O 1
ATOM 1438 N N . PHE A 1 185 ? 23.018 -2.668 -7.814 1.00 91.00 185 PHE A N 1
ATOM 1439 C CA . PHE A 1 185 ? 22.594 -1.790 -6.725 1.00 91.00 185 PHE A CA 1
ATOM 1440 C C . PHE A 1 185 ? 21.337 -0.990 -7.095 1.00 91.00 185 PHE A C 1
ATOM 1442 O O . PHE A 1 185 ? 20.442 -0.833 -6.268 1.00 91.00 185 PHE A O 1
ATOM 1449 N N . PHE A 1 186 ? 21.207 -0.566 -8.354 1.00 90.69 186 PHE A N 1
ATOM 1450 C CA . PHE A 1 186 ? 20.002 0.087 -8.875 1.00 90.69 186 PHE A CA 1
ATOM 1451 C C . PHE A 1 186 ? 18.913 -0.917 -9.287 1.00 90.69 186 PHE A C 1
ATOM 1453 O O . PHE A 1 186 ? 18.268 -0.788 -10.320 1.00 90.69 186 PHE A O 1
ATOM 1460 N N . SER A 1 187 ? 18.660 -1.929 -8.455 1.00 92.19 187 SER A N 1
ATOM 1461 C CA . SER A 1 187 ? 17.610 -2.911 -8.728 1.00 92.19 187 SER A CA 1
ATOM 1462 C C . SER A 1 187 ? 16.214 -2.348 -8.418 1.00 92.19 187 SER A C 1
ATOM 1464 O O . SER A 1 187 ? 15.999 -1.841 -7.311 1.00 92.19 187 SER A O 1
ATOM 1466 N N . PRO A 1 188 ? 15.217 -2.518 -9.310 1.00 89.88 188 PRO A N 1
ATOM 1467 C CA . PRO A 1 188 ? 13.819 -2.169 -9.031 1.00 89.88 188 PRO A CA 1
ATOM 1468 C C . PRO A 1 188 ? 13.288 -2.791 -7.733 1.00 89.88 188 PRO A C 1
ATOM 1470 O O . PRO A 1 188 ? 12.512 -2.174 -7.004 1.00 89.88 188 PRO A O 1
ATOM 1473 N N . VAL A 1 189 ? 13.766 -3.996 -7.407 1.00 91.81 189 VAL A N 1
ATOM 1474 C CA . VAL A 1 189 ? 13.403 -4.738 -6.192 1.00 91.81 189 VAL A CA 1
ATOM 1475 C C . VAL A 1 189 ? 13.859 -4.006 -4.929 1.00 91.81 189 VAL A C 1
ATOM 1477 O O . VAL A 1 189 ? 13.116 -3.949 -3.949 1.00 91.81 189 VAL A O 1
ATOM 1480 N N . LEU A 1 190 ? 15.057 -3.411 -4.947 1.00 91.81 190 LEU A N 1
ATOM 1481 C CA . LEU A 1 190 ? 15.584 -2.671 -3.800 1.00 91.81 190 LEU A CA 1
ATOM 1482 C C . LEU A 1 190 ? 14.755 -1.416 -3.539 1.00 91.81 190 LEU A C 1
ATOM 1484 O O . LEU A 1 190 ? 14.311 -1.205 -2.412 1.00 91.81 190 LEU A O 1
ATOM 1488 N N . PHE A 1 191 ? 14.464 -0.626 -4.570 1.00 90.81 191 PHE A N 1
ATOM 1489 C CA . PHE A 1 191 ? 13.648 0.577 -4.402 1.00 90.81 191 PHE A CA 1
A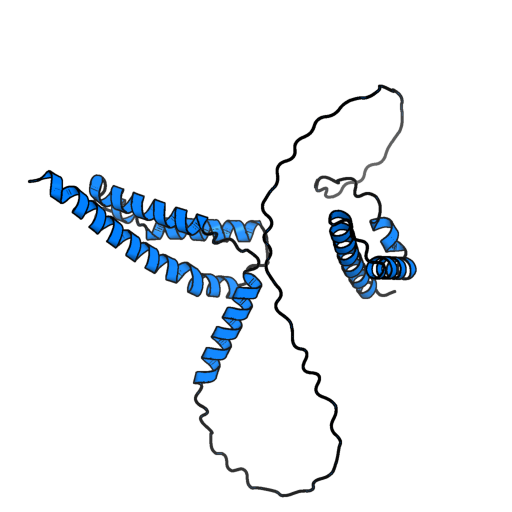TOM 1490 C C . PHE A 1 191 ? 12.226 0.264 -3.953 1.00 90.81 191 PHE A C 1
ATOM 1492 O O . PHE A 1 191 ? 11.699 0.930 -3.064 1.00 90.81 191 PHE A O 1
ATOM 1499 N N . ALA A 1 192 ? 11.625 -0.790 -4.493 1.00 90.00 192 ALA A N 1
ATOM 1500 C CA . ALA A 1 192 ? 10.342 -1.259 -4.006 1.00 90.00 192 ALA A CA 1
ATOM 1501 C C . ALA A 1 192 ? 10.393 -1.664 -2.533 1.00 90.00 192 ALA A C 1
ATOM 1503 O O . ALA A 1 192 ? 9.532 -1.258 -1.754 1.00 90.00 192 ALA A O 1
ATOM 1504 N N . SER A 1 193 ? 11.426 -2.408 -2.126 1.00 92.06 193 SER A N 1
ATOM 1505 C CA . SER A 1 193 ? 11.608 -2.767 -0.720 1.00 92.06 193 SER A CA 1
ATOM 1506 C C . SER A 1 193 ? 11.724 -1.530 0.174 1.00 92.06 193 SER A C 1
ATOM 1508 O O . SER A 1 193 ? 11.090 -1.495 1.222 1.00 92.06 193 SER A O 1
ATOM 1510 N N . LEU A 1 194 ? 12.419 -0.475 -0.269 1.00 92.75 194 LEU A N 1
ATOM 1511 C CA . LEU A 1 194 ? 12.513 0.795 0.457 1.00 92.75 194 LEU A CA 1
ATOM 1512 C C . LEU A 1 194 ? 11.156 1.494 0.583 1.00 92.75 194 LEU A C 1
ATOM 1514 O O . LEU A 1 194 ? 10.836 1.987 1.663 1.00 92.75 194 LEU A O 1
ATOM 1518 N N . VAL A 1 195 ? 10.338 1.500 -0.475 1.00 90.94 195 VAL A N 1
ATOM 1519 C CA . VAL A 1 195 ? 8.969 2.044 -0.415 1.00 90.94 195 VAL A CA 1
ATOM 1520 C C . VAL A 1 195 ? 8.127 1.262 0.598 1.00 90.94 195 VAL A C 1
ATOM 1522 O O . VAL A 1 195 ? 7.483 1.865 1.454 1.00 90.94 195 VAL A O 1
ATOM 1525 N N . HIS A 1 196 ? 8.181 -0.072 0.567 1.00 91.38 196 HIS A N 1
ATOM 1526 C CA . HIS A 1 196 ? 7.456 -0.928 1.510 1.00 91.38 196 HIS A CA 1
ATOM 1527 C C . HIS A 1 196 ? 7.935 -0.746 2.963 1.00 91.38 196 HIS A C 1
ATOM 1529 O O . HIS A 1 196 ? 7.109 -0.605 3.867 1.00 91.38 196 HIS A O 1
ATOM 1535 N N . ILE A 1 197 ? 9.251 -0.670 3.193 1.00 91.75 197 ILE A N 1
ATOM 1536 C CA . ILE A 1 197 ? 9.847 -0.375 4.507 1.00 91.75 197 ILE A CA 1
ATOM 1537 C C . ILE A 1 197 ? 9.410 1.009 4.993 1.00 91.75 197 ILE A C 1
ATOM 1539 O O . ILE A 1 197 ? 9.034 1.148 6.154 1.00 91.75 197 ILE A O 1
ATOM 1543 N N . GLY A 1 198 ? 9.408 2.022 4.123 1.00 90.12 198 GLY A N 1
ATOM 1544 C CA . GLY A 1 198 ? 8.947 3.371 4.453 1.00 90.12 198 GLY A CA 1
ATOM 1545 C C . GLY A 1 198 ? 7.479 3.394 4.882 1.00 90.12 198 GLY A C 1
ATOM 1546 O O . GLY A 1 198 ? 7.134 4.009 5.895 1.00 90.12 198 GLY A O 1
ATOM 1547 N N . THR A 1 199 ? 6.622 2.655 4.175 1.00 87.94 199 THR A N 1
ATOM 1548 C CA . THR A 1 199 ? 5.209 2.493 4.542 1.00 87.94 199 THR A 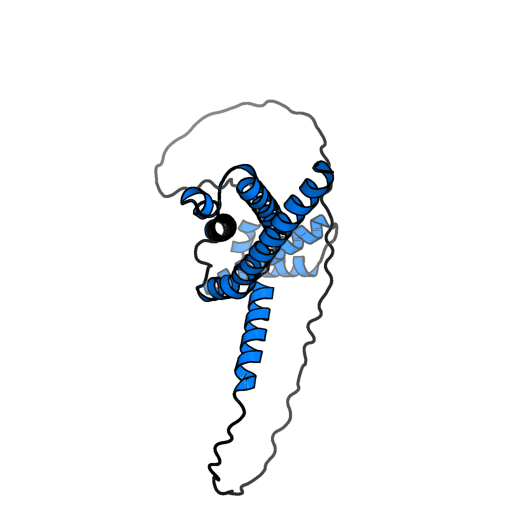CA 1
ATOM 1549 C C . THR A 1 199 ? 5.053 1.782 5.888 1.00 87.94 199 THR A C 1
ATOM 1551 O O . THR A 1 199 ? 4.348 2.285 6.764 1.00 87.94 199 THR A O 1
ATOM 1554 N N . LEU A 1 200 ? 5.749 0.659 6.096 1.00 88.12 200 LEU A N 1
ATOM 1555 C CA . LEU A 1 200 ? 5.760 -0.069 7.373 1.00 88.12 200 LEU A CA 1
ATOM 1556 C C . LEU A 1 200 ? 6.240 0.815 8.530 1.00 88.12 200 LEU A C 1
ATOM 1558 O O . LEU A 1 200 ? 5.640 0.815 9.606 1.00 88.12 200 LEU A O 1
ATOM 1562 N N . PHE A 1 201 ? 7.288 1.604 8.302 1.00 89.00 201 PHE A N 1
ATOM 1563 C CA . PHE A 1 201 ? 7.833 2.528 9.288 1.00 89.00 201 PHE A CA 1
ATOM 1564 C C . PHE A 1 201 ? 6.840 3.647 9.624 1.00 89.00 201 PHE A C 1
ATOM 1566 O O . PHE A 1 201 ? 6.640 3.960 10.796 1.00 89.00 201 PHE A O 1
ATOM 1573 N N . SER A 1 202 ? 6.144 4.198 8.625 1.00 85.81 202 SER A N 1
ATOM 1574 C CA . SER A 1 202 ? 5.086 5.193 8.844 1.00 85.81 202 SER A CA 1
ATOM 1575 C C . SER A 1 202 ? 3.941 4.638 9.699 1.00 85.81 202 SER A C 1
ATOM 1577 O O . SER A 1 202 ? 3.465 5.311 10.616 1.00 85.81 202 SER A O 1
ATOM 1579 N N . ILE A 1 203 ? 3.535 3.387 9.457 1.00 84.56 203 ILE A N 1
ATOM 1580 C CA . ILE A 1 203 ? 2.521 2.697 10.269 1.00 84.56 203 ILE A CA 1
ATOM 1581 C C . ILE A 1 203 ? 3.027 2.505 11.703 1.00 84.56 203 ILE A C 1
ATOM 1583 O O . ILE A 1 203 ? 2.302 2.795 12.658 1.00 84.56 203 ILE A O 1
ATOM 1587 N N . HIS A 1 204 ? 4.281 2.075 11.863 1.00 86.56 204 HIS A N 1
ATOM 1588 C CA . HIS A 1 204 ? 4.897 1.888 13.174 1.00 86.56 204 HIS A CA 1
ATOM 1589 C C . HIS A 1 204 ? 4.944 3.192 13.982 1.00 86.56 204 HIS A C 1
ATOM 1591 O O . HIS A 1 204 ? 4.623 3.188 15.170 1.00 86.56 204 HIS A O 1
ATOM 1597 N N . LEU A 1 205 ? 5.277 4.316 13.339 1.00 86.56 205 LEU A N 1
ATOM 1598 C CA . LEU A 1 205 ? 5.275 5.634 13.978 1.00 86.56 205 LEU A CA 1
ATOM 1599 C C . LEU A 1 205 ? 3.870 6.091 14.393 1.00 86.56 205 LEU A C 1
ATOM 1601 O O . LEU A 1 205 ? 3.711 6.679 15.460 1.00 86.56 205 LEU A O 1
ATOM 1605 N N . LYS A 1 206 ? 2.844 5.822 13.576 1.00 85.62 206 LYS A N 1
ATOM 1606 C CA . LYS A 1 206 ? 1.457 6.234 13.862 1.00 85.62 206 LYS A CA 1
ATOM 1607 C C . LYS A 1 206 ? 0.784 5.407 14.955 1.00 85.62 206 LYS A C 1
ATOM 1609 O O . LYS A 1 206 ? -0.177 5.866 15.567 1.00 85.62 206 LYS A O 1
ATOM 1614 N N . SER A 1 207 ? 1.203 4.165 15.164 1.00 83.00 207 SER A N 1
ATOM 1615 C CA . SER A 1 207 ? 0.566 3.256 16.123 1.00 83.00 207 SER A CA 1
ATOM 1616 C C . SER A 1 207 ? 1.599 2.351 16.797 1.00 83.00 207 SER A C 1
ATOM 1618 O O . SER A 1 207 ? 1.618 1.138 16.547 1.00 83.00 207 SER A O 1
ATOM 1620 N N . PRO A 1 208 ? 2.454 2.915 17.672 1.00 83.31 208 PRO A N 1
ATOM 1621 C CA . PRO A 1 208 ? 3.459 2.136 18.380 1.00 83.31 208 PRO A CA 1
ATOM 1622 C C . PRO A 1 208 ? 2.785 1.048 19.232 1.00 83.31 208 PRO A C 1
ATOM 1624 O O . PRO A 1 208 ? 1.839 1.310 19.974 1.00 83.31 208 PRO A O 1
ATOM 1627 N N . GLY A 1 209 ? 3.255 -0.195 19.099 1.00 83.25 209 GLY A N 1
ATOM 1628 C CA . GLY A 1 209 ? 2.792 -1.341 19.896 1.00 83.25 209 GLY A CA 1
ATOM 1629 C C . GLY A 1 209 ? 1.616 -2.148 19.328 1.00 83.25 209 GLY A C 1
ATOM 1630 O O . GLY A 1 209 ? 1.205 -3.118 19.960 1.00 83.25 209 GLY A O 1
ATOM 1631 N N . ARG A 1 210 ? 1.080 -1.807 18.145 1.00 79.00 210 ARG A N 1
ATOM 1632 C CA . ARG A 1 210 ? -0.043 -2.546 17.522 1.00 79.00 210 ARG A CA 1
ATOM 1633 C C . ARG A 1 210 ? 0.341 -3.530 16.414 1.00 79.00 210 ARG A C 1
ATOM 1635 O O . ARG A 1 210 ? -0.504 -4.317 15.997 1.00 79.00 210 ARG A O 1
ATOM 1642 N N . ILE A 1 211 ? 1.586 -3.519 15.940 1.00 84.50 211 ILE A N 1
ATOM 1643 C CA . ILE A 1 211 ? 1.998 -4.388 14.830 1.00 84.50 211 ILE A CA 1
ATOM 1644 C C . ILE A 1 211 ? 2.266 -5.798 15.363 1.00 84.50 211 ILE A C 1
ATOM 1646 O O . ILE A 1 211 ? 3.307 -6.075 15.957 1.00 84.50 211 ILE A O 1
ATOM 1650 N N . SER A 1 212 ? 1.309 -6.701 15.156 1.00 87.81 212 SER A N 1
ATOM 1651 C CA . SER A 1 212 ? 1.484 -8.120 15.461 1.00 87.81 212 SER A CA 1
ATOM 1652 C C . SER A 1 212 ? 2.326 -8.812 14.381 1.00 87.81 212 SER A C 1
ATOM 1654 O O . SER A 1 212 ? 2.306 -8.429 13.209 1.00 87.81 212 SER A O 1
ATOM 1656 N N . LYS A 1 213 ? 3.037 -9.890 14.745 1.00 87.69 213 LYS A N 1
ATOM 1657 C CA . LYS A 1 213 ? 3.771 -10.724 13.770 1.00 87.69 213 LYS A CA 1
ATOM 1658 C C . LYS A 1 213 ? 2.847 -11.290 12.683 1.00 87.69 213 LYS A C 1
ATOM 1660 O O . LYS A 1 213 ? 3.268 -11.434 11.542 1.00 87.69 213 LYS A O 1
ATOM 1665 N N . ALA A 1 214 ? 1.593 -11.580 13.035 1.00 85.38 214 ALA A N 1
ATOM 1666 C CA . ALA A 1 214 ? 0.586 -12.051 12.091 1.00 85.38 214 ALA A CA 1
ATOM 1667 C C . ALA A 1 214 ? 0.269 -10.989 11.027 1.00 85.38 214 ALA A C 1
ATOM 1669 O O . ALA A 1 214 ? 0.249 -11.309 9.847 1.00 85.38 214 ALA A O 1
ATOM 1670 N N . MET A 1 215 ? 0.117 -9.720 11.419 1.00 84.31 215 MET A N 1
ATOM 1671 C CA . MET A 1 215 ? -0.114 -8.619 10.477 1.00 84.31 215 MET A CA 1
ATOM 1672 C C . MET A 1 215 ? 1.055 -8.452 9.496 1.00 84.31 215 MET A C 1
ATOM 1674 O O . MET A 1 215 ? 0.828 -8.285 8.301 1.00 84.31 215 MET A O 1
ATOM 1678 N N . LEU A 1 216 ? 2.299 -8.566 9.979 1.00 88.56 216 LEU A N 1
ATOM 1679 C CA . LEU A 1 216 ? 3.490 -8.513 9.125 1.00 88.56 216 LEU A CA 1
ATOM 1680 C C . LEU A 1 216 ? 3.526 -9.673 8.117 1.00 88.56 216 LEU A C 1
ATOM 1682 O O . LEU A 1 216 ? 3.877 -9.465 6.959 1.00 88.56 216 LEU A O 1
ATOM 1686 N N . LEU A 1 217 ? 3.154 -10.884 8.545 1.00 88.69 217 LEU A N 1
ATOM 1687 C CA . LEU A 1 217 ? 3.094 -12.049 7.662 1.00 88.69 217 LEU A CA 1
ATOM 1688 C C . LEU A 1 217 ? 2.036 -11.867 6.570 1.00 88.69 217 LEU A C 1
ATOM 1690 O O . LEU A 1 217 ? 2.316 -12.125 5.403 1.00 88.69 217 LEU A O 1
ATOM 1694 N N . ILE A 1 218 ? 0.840 -11.405 6.939 1.00 86.25 218 ILE A N 1
ATOM 1695 C CA . ILE A 1 218 ? -0.241 -11.172 5.978 1.00 86.25 218 ILE A CA 1
ATOM 1696 C C . ILE A 1 218 ? 0.184 -10.073 4.991 1.00 86.25 218 ILE A C 1
ATOM 1698 O O . ILE A 1 218 ? 0.093 -10.282 3.788 1.00 86.25 218 ILE A O 1
ATOM 1702 N N . TYR A 1 219 ? 0.770 -8.970 5.468 1.00 88.38 219 TYR A N 1
ATOM 1703 C CA . TYR A 1 219 ? 1.351 -7.935 4.605 1.00 88.38 219 TYR A CA 1
ATOM 1704 C C . TYR A 1 219 ? 2.403 -8.496 3.637 1.00 88.38 219 TYR A C 1
ATOM 1706 O O . TYR A 1 219 ? 2.390 -8.206 2.443 1.00 88.38 219 TYR A O 1
ATOM 1714 N N . PHE A 1 220 ? 3.313 -9.334 4.132 1.00 89.69 220 PHE A N 1
ATOM 1715 C CA . PHE A 1 220 ? 4.352 -9.922 3.295 1.00 89.69 220 PHE A CA 1
ATOM 1716 C C . PHE A 1 220 ? 3.763 -10.784 2.166 1.00 89.69 220 PHE A C 1
ATOM 1718 O O . PHE A 1 220 ? 4.192 -10.687 1.017 1.00 89.69 220 PHE A O 1
ATOM 1725 N N . VAL A 1 221 ? 2.767 -11.613 2.489 1.00 89.50 221 VAL A N 1
ATOM 1726 C CA . VAL A 1 221 ? 2.167 -12.562 1.542 1.00 89.50 221 VAL A CA 1
ATOM 1727 C C . VAL A 1 221 ? 1.221 -11.880 0.558 1.00 89.50 221 VAL A C 1
ATOM 1729 O O . VAL A 1 221 ? 1.250 -12.214 -0.624 1.00 89.50 221 VAL A O 1
ATOM 1732 N N . PHE A 1 222 ? 0.390 -10.950 1.026 1.00 85.69 222 PHE A N 1
ATOM 1733 C CA . PHE A 1 222 ? -0.688 -10.368 0.224 1.00 85.69 222 PHE A CA 1
ATOM 1734 C C . PHE A 1 222 ? -0.324 -9.036 -0.439 1.00 85.69 222 PHE A C 1
ATOM 1736 O O . PHE A 1 222 ? -0.864 -8.755 -1.504 1.00 85.69 222 PHE A O 1
ATOM 1743 N N . ASP A 1 223 ? 0.622 -8.264 0.109 1.00 86.94 223 ASP A N 1
ATOM 1744 C CA . ASP A 1 223 ? 1.054 -6.998 -0.504 1.00 86.94 223 ASP A CA 1
ATOM 1745 C C . ASP A 1 223 ? 2.445 -7.099 -1.126 1.00 86.94 223 ASP A C 1
ATOM 1747 O O . ASP A 1 223 ? 2.628 -6.804 -2.308 1.00 86.94 223 ASP A O 1
ATOM 1751 N N . TYR A 1 224 ? 3.444 -7.505 -0.338 1.00 90.50 224 TYR A N 1
ATOM 1752 C CA . TYR A 1 224 ? 4.845 -7.420 -0.755 1.00 90.50 224 TYR A CA 1
ATOM 1753 C C . TYR A 1 224 ? 5.210 -8.431 -1.851 1.00 90.50 224 TYR A C 1
ATOM 1755 O O . TYR A 1 224 ? 5.858 -8.079 -2.833 1.00 90.50 224 TYR A O 1
ATOM 1763 N N . LEU A 1 225 ? 4.792 -9.695 -1.726 1.00 92.56 225 LEU A N 1
ATOM 1764 C CA . LEU A 1 225 ? 5.074 -10.697 -2.759 1.00 92.56 225 LEU A CA 1
ATOM 1765 C C . LEU A 1 225 ? 4.409 -10.356 -4.108 1.00 92.56 225 LEU A C 1
ATOM 1767 O O . LEU A 1 225 ? 5.115 -10.353 -5.122 1.00 92.56 225 LEU A O 1
ATOM 1771 N N . PRO A 1 226 ? 3.104 -10.023 -4.169 1.00 89.44 226 PRO A N 1
ATOM 1772 C CA . PRO A 1 226 ? 2.476 -9.614 -5.421 1.00 89.44 226 PRO A CA 1
ATOM 1773 C C . PRO A 1 226 ? 3.085 -8.342 -6.009 1.00 89.44 226 PRO A C 1
ATOM 1775 O O . PRO A 1 226 ? 3.229 -8.253 -7.231 1.00 89.44 226 PRO A O 1
ATOM 1778 N N . SER A 1 227 ? 3.498 -7.379 -5.173 1.00 90.94 227 SER A N 1
ATOM 1779 C CA . SER A 1 227 ? 4.157 -6.171 -5.673 1.00 90.94 227 SER A CA 1
ATOM 1780 C C . SER A 1 227 ? 5.501 -6.491 -6.329 1.00 90.94 227 SER A C 1
ATOM 1782 O O . SER A 1 227 ? 5.769 -5.965 -7.407 1.00 90.94 227 SER A O 1
ATOM 1784 N N . LEU A 1 228 ? 6.306 -7.404 -5.771 1.00 92.62 228 LEU A N 1
ATOM 1785 C CA . LEU A 1 228 ? 7.562 -7.850 -6.390 1.00 92.62 228 LEU A CA 1
ATOM 1786 C C . LEU A 1 228 ? 7.350 -8.462 -7.778 1.00 92.62 228 LEU A C 1
ATOM 1788 O O . LEU A 1 228 ? 8.085 -8.133 -8.713 1.00 92.62 228 LEU A O 1
ATOM 1792 N N . VAL A 1 229 ? 6.336 -9.320 -7.927 1.00 94.31 229 VAL A N 1
ATOM 1793 C CA . VAL A 1 229 ? 5.977 -9.903 -9.230 1.00 94.31 229 VAL A CA 1
ATOM 1794 C C . VAL A 1 229 ? 5.554 -8.803 -10.203 1.00 94.31 229 VAL A C 1
ATOM 1796 O O . VAL A 1 229 ? 6.026 -8.768 -11.339 1.00 94.31 229 VAL A O 1
ATOM 1799 N N . PHE A 1 230 ? 4.719 -7.866 -9.749 1.00 92.56 230 PHE A N 1
ATOM 1800 C CA . PHE A 1 230 ? 4.283 -6.725 -10.550 1.00 92.56 230 PHE A CA 1
ATOM 1801 C C . PHE A 1 230 ? 5.461 -5.864 -11.027 1.00 92.56 230 PHE A C 1
ATOM 1803 O O . PHE A 1 230 ? 5.549 -5.549 -12.211 1.00 92.56 230 PHE A O 1
ATOM 1810 N N . ILE A 1 231 ? 6.405 -5.539 -10.142 1.00 94.19 231 ILE A N 1
ATOM 1811 C CA . ILE A 1 231 ? 7.609 -4.762 -10.471 1.00 94.19 231 ILE A CA 1
ATOM 1812 C C . ILE A 1 231 ? 8.443 -5.464 -11.532 1.00 94.19 231 ILE A C 1
ATOM 1814 O O . ILE A 1 231 ? 8.903 -4.817 -12.469 1.00 94.19 231 ILE A O 1
ATOM 1818 N N . PHE A 1 232 ? 8.623 -6.780 -11.410 1.00 94.19 232 PHE A N 1
ATOM 1819 C CA . PHE A 1 232 ? 9.355 -7.552 -12.406 1.00 94.19 232 PHE A CA 1
ATOM 1820 C C . PHE A 1 232 ? 8.687 -7.463 -13.784 1.00 94.19 232 PHE A C 1
ATOM 1822 O O . PHE A 1 232 ? 9.355 -7.163 -14.773 1.00 94.19 232 PHE A O 1
ATOM 1829 N N . VAL A 1 233 ? 7.365 -7.650 -13.843 1.00 96.06 233 VAL A N 1
ATOM 1830 C CA . VAL A 1 233 ? 6.591 -7.545 -15.090 1.00 96.06 233 VAL A CA 1
ATOM 1831 C C . VAL A 1 233 ? 6.703 -6.143 -15.690 1.00 96.06 233 VAL A C 1
ATOM 1833 O O . VAL A 1 233 ? 7.036 -6.010 -16.867 1.00 96.06 233 VAL A O 1
ATOM 1836 N N . VAL A 1 234 ? 6.486 -5.097 -14.890 1.00 95.50 234 VAL A N 1
ATOM 1837 C CA . VAL A 1 234 ? 6.597 -3.698 -15.334 1.00 95.50 234 VAL A CA 1
ATOM 1838 C C . VAL A 1 234 ? 7.999 -3.396 -15.851 1.00 95.50 234 VAL A C 1
ATOM 1840 O O . VAL A 1 234 ? 8.133 -2.795 -16.911 1.00 95.50 234 VAL A O 1
ATOM 1843 N N . TYR A 1 235 ? 9.039 -3.813 -15.131 1.00 96.44 235 TYR A N 1
ATOM 1844 C CA . TYR A 1 235 ? 10.427 -3.578 -15.518 1.00 96.44 235 TYR A CA 1
ATOM 1845 C C . TYR A 1 235 ? 10.756 -4.217 -16.873 1.00 96.44 235 TYR A C 1
ATOM 1847 O O . TYR A 1 235 ? 11.325 -3.561 -17.747 1.00 96.44 235 TYR A O 1
ATOM 1855 N N . VAL A 1 236 ? 10.349 -5.475 -17.076 1.00 95.44 236 VAL A N 1
ATOM 1856 C CA . VAL A 1 236 ? 10.546 -6.186 -18.348 1.00 95.44 236 VAL A CA 1
ATOM 1857 C C . VAL A 1 236 ? 9.779 -5.500 -19.481 1.00 95.44 236 VAL A C 1
ATOM 1859 O O . VAL A 1 236 ? 10.358 -5.244 -20.537 1.00 95.44 236 VAL A O 1
ATOM 1862 N N . LEU A 1 237 ? 8.505 -5.157 -19.266 1.00 96.81 237 LEU A N 1
ATOM 1863 C CA . LEU A 1 237 ? 7.683 -4.473 -20.270 1.00 96.81 237 LEU A CA 1
ATOM 1864 C C . LEU A 1 237 ? 8.234 -3.089 -20.627 1.00 96.81 237 LEU A C 1
ATOM 1866 O O . LEU A 1 237 ? 8.283 -2.745 -21.805 1.00 96.81 237 LEU A O 1
ATOM 1870 N N . ALA A 1 238 ? 8.690 -2.320 -19.637 1.00 96.50 238 ALA A N 1
ATOM 1871 C CA . ALA A 1 238 ? 9.321 -1.023 -19.857 1.00 96.50 238 ALA A CA 1
ATOM 1872 C C . ALA A 1 238 ? 10.598 -1.168 -20.695 1.00 96.50 238 ALA A C 1
ATOM 1874 O O . ALA A 1 238 ? 10.779 -0.433 -21.663 1.00 96.50 238 ALA A O 1
ATOM 1875 N N . GLY A 1 239 ? 11.443 -2.158 -20.390 1.00 94.75 239 GLY A N 1
ATOM 1876 C CA . GLY A 1 239 ? 12.644 -2.444 -21.175 1.00 94.75 239 GLY A CA 1
ATOM 1877 C C . GLY A 1 239 ? 12.341 -2.819 -22.631 1.00 94.75 239 GLY A C 1
ATOM 1878 O O . GLY A 1 239 ? 12.995 -2.314 -23.544 1.00 94.75 239 GLY A O 1
ATOM 1879 N N . ILE A 1 240 ? 11.329 -3.663 -22.867 1.00 95.75 240 ILE A N 1
ATOM 1880 C CA . ILE A 1 240 ? 10.877 -4.018 -24.226 1.00 95.75 240 ILE A CA 1
ATOM 1881 C C . ILE A 1 240 ? 10.335 -2.782 -24.954 1.00 95.75 240 ILE A C 1
ATOM 1883 O O . ILE A 1 240 ? 10.698 -2.543 -26.105 1.00 95.75 240 ILE A O 1
ATOM 1887 N N . GLY A 1 241 ? 9.498 -1.987 -24.282 1.00 95.62 241 GLY A N 1
ATOM 1888 C CA . GLY A 1 241 ? 8.899 -0.780 -24.846 1.00 95.62 241 GLY A CA 1
ATOM 1889 C C . GLY A 1 241 ? 9.940 0.259 -25.258 1.00 95.62 241 GLY A C 1
ATOM 1890 O O . GLY A 1 241 ? 9.867 0.778 -26.367 1.00 95.62 241 GLY A O 1
ATOM 1891 N N . ILE A 1 242 ? 10.946 0.508 -24.413 1.00 94.56 242 ILE A N 1
ATOM 1892 C CA . ILE A 1 242 ? 12.049 1.434 -24.719 1.00 94.56 242 ILE A CA 1
ATOM 1893 C C . ILE A 1 242 ? 12.799 0.977 -25.975 1.00 94.56 242 ILE A C 1
ATOM 1895 O O . ILE A 1 242 ? 12.954 1.760 -26.906 1.00 94.56 242 ILE A O 1
ATOM 1899 N N . ARG A 1 243 ? 13.171 -0.309 -26.058 1.00 92.69 243 ARG A N 1
ATOM 1900 C CA . ARG A 1 243 ? 13.841 -0.853 -27.253 1.00 92.69 243 ARG A CA 1
ATOM 1901 C C . ARG A 1 243 ? 12.992 -0.696 -28.508 1.00 92.69 243 ARG A C 1
ATOM 1903 O O . ARG A 1 243 ? 13.511 -0.322 -29.551 1.00 92.69 243 ARG A O 1
ATOM 1910 N N . TYR A 1 244 ? 11.690 -0.967 -28.415 1.00 94.94 244 TYR A N 1
ATOM 1911 C CA . TYR A 1 244 ? 10.777 -0.838 -29.552 1.00 94.94 244 TYR A CA 1
ATOM 1912 C C . TYR A 1 244 ? 10.690 0.604 -30.075 1.00 94.94 244 TYR A C 1
ATOM 1914 O O . TYR A 1 244 ? 10.590 0.813 -31.281 1.00 94.94 244 TYR A O 1
ATOM 1922 N N . MET A 1 245 ? 10.778 1.596 -29.185 1.00 93.19 245 MET A N 1
ATOM 1923 C CA . MET A 1 245 ? 10.774 3.018 -29.549 1.00 93.19 245 MET A CA 1
ATOM 1924 C C . MET A 1 245 ? 12.070 3.481 -30.232 1.00 93.19 245 MET A C 1
ATOM 1926 O O . MET A 1 245 ? 12.037 4.459 -30.973 1.00 93.19 245 MET A O 1
ATOM 1930 N N . GLU A 1 246 ? 13.193 2.789 -30.023 1.00 90.19 246 GLU A N 1
ATOM 1931 C CA . GLU A 1 246 ? 14.486 3.111 -30.650 1.00 90.19 246 GLU A CA 1
ATOM 1932 C C . GLU A 1 246 ? 14.620 2.545 -32.077 1.00 90.19 246 GLU A C 1
ATOM 1934 O O . GLU A 1 246 ? 15.280 3.148 -32.923 1.00 90.19 246 GLU A O 1
ATOM 1939 N N . TYR A 1 247 ? 13.952 1.427 -32.388 1.00 90.56 247 TYR A N 1
ATOM 1940 C CA . TYR A 1 247 ? 13.982 0.797 -33.718 1.00 90.56 247 TYR A CA 1
ATOM 1941 C C . TYR A 1 247 ? 13.605 1.699 -34.914 1.00 90.56 247 TYR A C 1
ATOM 1943 O O . TYR A 1 247 ? 14.282 1.603 -35.939 1.00 90.56 247 TYR A O 1
ATOM 1951 N N . PRO A 1 248 ? 12.568 2.560 -34.865 1.00 82.12 248 PRO A N 1
ATOM 1952 C CA . PRO A 1 248 ? 12.177 3.370 -36.022 1.00 82.12 248 PRO A CA 1
ATOM 1953 C C . PRO A 1 248 ? 13.153 4.503 -36.375 1.00 82.12 248 PRO A C 1
ATOM 1955 O O . PRO A 1 248 ? 12.956 5.143 -37.399 1.00 82.12 248 PRO A O 1
ATOM 1958 N N . LEU A 1 249 ? 14.186 4.767 -35.568 1.00 72.81 249 LEU A N 1
ATOM 1959 C CA . LEU A 1 249 ? 15.155 5.845 -35.820 1.00 72.81 249 LEU A CA 1
ATOM 1960 C C . LEU A 1 249 ? 16.398 5.394 -36.609 1.00 72.81 249 LEU A C 1
ATOM 1962 O O . LEU A 1 249 ? 17.271 6.212 -36.888 1.00 72.81 249 LEU A O 1
ATOM 1966 N N . LEU A 1 250 ? 16.498 4.104 -36.944 1.00 66.88 250 LEU A N 1
ATOM 1967 C CA . LEU A 1 250 ? 17.658 3.499 -37.615 1.00 66.88 250 LEU A CA 1
ATOM 1968 C C . LEU A 1 250 ? 17.399 3.093 -39.079 1.00 66.88 250 LEU A C 1
ATOM 1970 O O . LEU A 1 250 ? 18.324 2.606 -39.729 1.00 66.88 250 LEU A O 1
ATOM 1974 N N . ASN A 1 251 ? 16.181 3.306 -39.588 1.00 60.91 251 ASN A N 1
ATOM 1975 C CA . ASN A 1 251 ? 15.798 3.125 -40.996 1.00 60.91 251 ASN A CA 1
ATOM 1976 C C . ASN A 1 251 ? 15.468 4.473 -41.636 1.00 60.91 251 ASN A C 1
ATOM 1978 O O . ASN A 1 251 ? 15.777 4.630 -42.837 1.00 60.91 251 ASN A O 1
#

Secondary structure (DSSP, 8-state):
--HHHHHHHHHHHHHHHHHHHHHHHTT---HHHHHHHHHHHHH-GGGGGGGS------------------------------------PPPP------------------------------------THHHHHHHHHHHHHHHHHHTSS-S--HHHHHHHHHHHHHHHHHHHHT--TTSHHHHHT-HHHHHHHHHHHHHHHHHHHSTT---HHHHHHHIIIIIHHHHHHHHHHHHHHHHHHHHHHGGG--

pLDDT: mean 74.67, std 21.85, range [31.02, 97.69]

Radius of gyration: 31.52 Å; chains: 1; bounding box: 66×98×86 Å

Foldseek 3Di:
DDPVVVVVLLVVLVVLVVVQVVCVVVVHHDVVSVVSNVVSCVVPVVSVVVPPPPPPPDDDDDDDDDDDDDDDDDDDDDDDDDDDDDDDDDDDDDDDDDDDDDDDDDDDDDDDDDDDDDDDPPDPPPPPCPVVVVVVVVVLVVVVVVVPPPDDPPVVLVVVLLVLLLVLLVCCVPPNPCVDPVVVVSDSLVVNVVSVVVSVVVVCVVDPPPDDPSNVVSCCVPPVVVSSVVSVVSNVVSNVVVVVVVVVVPD

Sequence (251 aa):
MSDVQLLRARRRYRALLREANELEERGQKDETVDLELEKLECEYPVLKEIRGPVKEISSMGSNNTKTETKEKQSCEDVSHPILTTGNSPGPVRNASVGSSMVTESLSRDESNQRSNDIPKQDRPEIVPSLGRGVNFVFSALSLWNEAHLPSSLSISSYLIILAITIGIAFLHMHGIDPNTPYGRFFSPVLFASLVHIGTLFSIHLKSPGRISKAMLLIYFVFDYLPSLVFIFVVYVLAGIGIRYMEYPLLN

Organism: NCBI:txid67003